Protein AF-0000000087758212 (afdb_homodimer)

Organism: NCBI:txid74557

InterPro domains:
  IPR002108 Actin-depolymerising factor homology domain [PF00241] (4-137)
  IPR002108 Actin-depolymerising factor homology domain [PS51263] (2-139)
  IPR002108 Actin-depolymerising factor homology domain [SM00102] (9-139)
  IPR017904 ADF/Cofilin [PTHR11913] (2-137)
  IPR017904 ADF/Cofilin [cd11286] (3-138)
  IPR029006 ADF-H/Gelsolin-like domain superfamily [G3DSA:3.40.20.10] (1-141)

Secondary structure (DSSP, 8-state):
-----EE-HHHHHHHHHHHTTSTTT-EEEEEEEEETTEEEEEEEEETT--HHHHHHHHHT--SS-EEEEEEEEEE-TTS-EEEEEEEEEE--TTS-HHHHHHHHHHHHHHHHHSTT--EEEEESSHHHHSHHHHHHHHHTT-/-----EE-HHHHHHHHHHHTTSTTT-EEEEEEEEETTEEEEEEEEETT--HHHHHHHHHT--SS-EEEEEEEEEE-TTS-EEEEEEEEEE--TTS-HHHHHHHHHHHHHHHHHSTT--EEEEESSHHHHSHHHHHHHHHTT-

Nearest PDB structures (foldseek):
  1f7s-assembly1_A  TM=7.430E-01  e=1.098E-13  Arabidopsis thaliana
  1cfy-assembly1_A  TM=7.906E-01  e=1.628E-12  Saccharomyces cerevisiae
  1vkk-assembly1_A  TM=7.906E-01  e=4.245E-11  Mus musculus
  2xfa-assembly2_B  TM=6.984E-01  e=6.469E-12  Plasmodium berghei
  3l50-assembly2_B  TM=7.821E-01  e=4.130E-09  Homo sapiens

Solvent-accessible surface area (backbone atoms only — not comparable to full-atom values): 15612 Å² total; per-residue (Å²): 111,87,57,79,47,45,73,37,68,62,50,47,54,51,47,54,55,54,51,39,53,31,85,88,64,30,63,28,30,41,31,30,36,76,56,93,62,22,36,38,74,71,44,77,37,49,53,88,54,51,68,64,58,54,43,48,59,52,65,70,44,46,62,44,51,36,40,37,38,33,64,42,76,46,64,46,95,89,67,45,82,46,70,46,54,40,36,35,42,38,47,27,77,68,26,43,67,68,45,50,51,50,52,63,29,30,46,63,60,54,54,68,60,45,74,88,60,82,42,80,46,67,28,45,48,70,70,46,54,29,66,68,47,44,50,55,57,52,55,73,75,104,112,84,57,79,46,44,72,37,68,63,50,47,53,51,48,56,54,53,51,39,53,30,86,88,62,30,63,28,31,40,31,32,34,77,57,93,62,22,36,38,74,70,42,76,36,50,55,87,53,51,68,65,58,54,41,49,59,50,64,71,44,45,62,44,51,37,39,36,38,32,64,41,75,47,63,46,97,90,66,46,82,46,70,46,52,37,35,35,42,37,47,26,77,68,26,45,65,68,45,50,49,50,52,63,30,31,45,64,59,51,54,67,60,45,73,88,60,81,43,81,49,68,28,44,50,71,71,46,54,30,66,69,47,44,51,55,59,53,55,72,75,104

pLDDT: mean 94.15, std 5.45, range [59.91, 98.81]

Structure (mmCIF, N/CA/C/O backbone):
data_AF-0000000087758212-model_v1
#
loop_
_entity.id
_entity.type
_entity.pdbx_description
1 polymer 'Actin-depolymerizing factor'
#
loop_
_atom_site.group_PDB
_atom_site.id
_atom_site.type_symbol
_atom_site.label_atom_id
_atom_site.label_alt_id
_atom_site.label_comp_id
_atom_site.label_asym_id
_atom_site.label_entity_id
_atom_site.label_seq_id
_atom_site.pdbx_PDB_ins_code
_atom_site.Cartn_x
_atom_site.Cartn_y
_atom_site.Cartn_z
_atom_site.occupancy
_atom_site.B_iso_or_equiv
_atom_site.auth_seq_id
_atom_site.auth_comp_id
_atom_site.auth_asym_id
_atom_site.auth_atom_id
_atom_site.pdbx_PDB_model_num
ATOM 1 N N . MET A 1 1 ? -14.852 31.25 3.242 1 59.91 1 MET A N 1
ATOM 2 C CA . MET A 1 1 ? -14.367 32.125 2.168 1 59.91 1 MET A CA 1
ATOM 3 C C . MET A 1 1 ? -13.258 31.438 1.38 1 59.91 1 MET A C 1
ATOM 5 O O . MET A 1 1 ? -12.555 30.562 1.908 1 59.91 1 MET A O 1
ATOM 9 N N . SER A 1 2 ? -13.375 31.516 0.092 1 76 2 SER A N 1
ATOM 10 C CA . SER A 1 2 ? -12.359 30.906 -0.765 1 76 2 SER A CA 1
ATOM 11 C C . SER A 1 2 ? -11.039 31.672 -0.662 1 76 2 SER A C 1
ATOM 13 O O . SER A 1 2 ? -11.016 32.906 -0.722 1 76 2 SER A O 1
ATOM 15 N N . SER A 1 3 ? -9.906 31.141 -0.149 1 84.25 3 SER A N 1
ATOM 16 C CA . SER A 1 3 ? -8.602 31.75 0.038 1 84.25 3 SER A CA 1
ATOM 17 C C . SER A 1 3 ? -7.957 32.094 -1.3 1 84.25 3 SER A C 1
ATOM 19 O O . SER A 1 3 ? -7.055 32.938 -1.36 1 84.25 3 SER A O 1
ATOM 21 N N . GLY A 1 4 ? -8.43 31.562 -2.346 1 90.69 4 GLY A N 1
ATOM 22 C CA . GLY A 1 4 ? -7.742 31.672 -3.623 1 90.69 4 GLY A CA 1
ATOM 23 C C . GLY A 1 4 ? -6.512 30.797 -3.719 1 90.69 4 GLY A C 1
ATOM 24 O O . GLY A 1 4 ? -5.855 30.734 -4.762 1 90.69 4 GLY A O 1
ATOM 25 N N . VAL A 1 5 ? -6.164 30.172 -2.666 1 93.12 5 VAL A N 1
ATOM 26 C CA . VAL A 1 5 ? -5.02 29.266 -2.635 1 93.12 5 VAL A CA 1
ATOM 27 C C . VAL A 1 5 ? -5.375 27.969 -3.357 1 93.12 5 VAL A C 1
ATOM 29 O O . VAL A 1 5 ? -6.414 27.359 -3.092 1 93.12 5 VAL A O 1
ATOM 32 N N . GLY A 1 6 ? -4.52 27.484 -4.324 1 92.44 6 GLY A N 1
ATOM 33 C CA . GLY A 1 6 ? -4.73 26.25 -5.066 1 92.44 6 GLY A CA 1
ATOM 34 C C . GLY A 1 6 ? -4.078 25.047 -4.414 1 92.44 6 GLY A C 1
ATOM 35 O O . GLY A 1 6 ? -3.336 25.172 -3.439 1 92.44 6 GLY A O 1
ATOM 36 N N . VAL A 1 7 ? -4.441 23.891 -4.953 1 95.94 7 VAL A N 1
ATOM 37 C CA . VAL A 1 7 ? -3.828 22.641 -4.52 1 95.94 7 VAL A CA 1
ATOM 38 C C . VAL A 1 7 ? -2.949 22.078 -5.637 1 95.94 7 VAL A C 1
ATOM 40 O O . VAL A 1 7 ? -3.416 21.875 -6.758 1 95.94 7 VAL A O 1
ATOM 43 N N . HIS A 1 8 ? -1.661 21.844 -5.34 1 95.56 8 HIS A N 1
ATOM 44 C CA . HIS A 1 8 ? -0.72 21.328 -6.324 1 95.56 8 HIS A CA 1
ATOM 45 C C . HIS A 1 8 ? -1.129 19.938 -6.797 1 95.56 8 HIS A C 1
ATOM 47 O O . HIS A 1 8 ? -1.592 19.109 -5.996 1 95.56 8 HIS A O 1
ATOM 53 N N . ASP A 1 9 ? -0.803 19.625 -8.016 1 93.44 9 ASP A N 1
ATOM 54 C CA . ASP A 1 9 ? -1.205 18.344 -8.617 1 93.44 9 ASP A CA 1
ATOM 55 C C . ASP A 1 9 ? -0.593 17.172 -7.859 1 93.44 9 ASP A C 1
ATOM 57 O O . ASP A 1 9 ? -1.205 16.109 -7.762 1 93.44 9 ASP A O 1
ATOM 61 N N . ASP A 1 10 ? 0.557 17.359 -7.277 1 93.62 10 ASP A N 1
ATOM 62 C CA . ASP A 1 10 ? 1.244 16.281 -6.559 1 93.62 10 ASP A CA 1
ATOM 63 C C . ASP A 1 10 ? 0.447 15.852 -5.332 1 93.62 10 ASP A C 1
ATOM 65 O O . ASP A 1 10 ? 0.475 14.68 -4.953 1 93.62 10 ASP A O 1
ATOM 69 N N . VAL A 1 11 ? -0.209 16.891 -4.719 1 95.75 11 VAL A N 1
ATOM 70 C CA . VAL A 1 11 ? -1.007 16.562 -3.541 1 95.75 11 VAL A CA 1
ATOM 71 C C . VAL A 1 11 ? -2.115 15.586 -3.916 1 95.75 11 VAL A C 1
ATOM 73 O O . VAL A 1 11 ? -2.303 14.562 -3.248 1 95.75 11 VAL A O 1
ATOM 76 N N . ILE A 1 12 ? -2.742 15.789 -5.051 1 93.69 12 ILE A N 1
ATOM 77 C CA . ILE A 1 12 ? -3.852 14.961 -5.508 1 93.69 12 ILE A CA 1
ATOM 78 C C . ILE A 1 12 ? -3.328 13.594 -5.953 1 93.69 12 ILE A C 1
ATOM 80 O O . ILE A 1 12 ? -3.848 12.562 -5.535 1 93.69 12 ILE A O 1
ATOM 84 N N . SER A 1 13 ? -2.244 13.602 -6.766 1 93.81 13 SER A N 1
ATOM 85 C CA . SER A 1 13 ? -1.723 12.359 -7.328 1 93.81 13 SER A CA 1
ATOM 86 C C . SER A 1 13 ? -1.169 11.453 -6.234 1 93.81 13 SER A C 1
ATOM 88 O O . SER A 1 13 ? -1.453 10.25 -6.219 1 93.81 13 SER A O 1
ATOM 90 N N . GLU A 1 14 ? -0.441 12.031 -5.324 1 93.12 14 GLU A N 1
ATOM 91 C CA . GLU A 1 14 ? 0.156 11.211 -4.273 1 93.12 14 GLU A CA 1
ATOM 92 C C . GLU A 1 14 ? -0.902 10.719 -3.289 1 93.12 14 GLU A C 1
ATOM 94 O O . GLU A 1 14 ? -0.775 9.633 -2.725 1 93.12 14 GLU A O 1
ATOM 99 N N . PHE A 1 15 ? -1.932 11.492 -3.148 1 95.5 15 PHE A N 1
ATOM 100 C CA . PHE A 1 15 ? -3.016 11.016 -2.299 1 95.5 15 PHE A CA 1
ATOM 101 C C . PHE A 1 15 ? -3.732 9.836 -2.951 1 95.5 15 PHE A C 1
ATOM 103 O O . PHE A 1 15 ? -4.07 8.859 -2.279 1 95.5 15 PHE A O 1
ATOM 110 N N . ASN A 1 16 ? -3.922 9.883 -4.195 1 91.44 16 ASN A N 1
ATOM 111 C CA . ASN A 1 16 ? -4.508 8.758 -4.918 1 91.44 16 ASN A CA 1
ATOM 112 C C . ASN A 1 16 ? -3.643 7.508 -4.805 1 91.44 16 ASN A C 1
ATOM 114 O O . ASN A 1 16 ? -4.16 6.41 -4.594 1 91.44 16 ASN A O 1
ATOM 118 N N . ASP A 1 17 ? -2.352 7.637 -4.969 1 90.81 17 ASP A N 1
ATOM 119 C CA . ASP A 1 17 ? -1.429 6.527 -4.758 1 90.81 17 ASP A CA 1
ATOM 120 C C . ASP A 1 17 ? -1.523 6 -3.328 1 90.81 17 ASP A C 1
ATOM 122 O O . ASP A 1 17 ? -1.483 4.785 -3.104 1 90.81 17 ASP A O 1
ATOM 126 N N . PHE A 1 18 ? -1.645 6.957 -2.434 1 92.62 18 PHE A N 1
ATOM 127 C CA . PHE A 1 18 ? -1.747 6.652 -1.011 1 92.62 18 PHE A CA 1
ATOM 128 C C . PHE A 1 18 ? -2.967 5.785 -0.73 1 92.62 18 PHE A C 1
ATOM 130 O O . PHE A 1 18 ? -2.883 4.812 0.023 1 92.62 18 PHE A O 1
ATOM 137 N N . LYS A 1 19 ? -4.031 6.023 -1.379 1 90 19 LYS A N 1
ATOM 138 C CA . LYS A 1 19 ? -5.266 5.262 -1.213 1 90 19 LYS A CA 1
ATOM 139 C C . LYS A 1 19 ? -5.098 3.826 -1.697 1 90 19 LYS A C 1
ATOM 141 O O . LYS A 1 19 ? -5.684 2.902 -1.131 1 90 19 LYS A O 1
ATOM 146 N N . LEU A 1 20 ? -4.277 3.658 -2.639 1 88.19 20 LEU A N 1
ATOM 147 C CA . LEU A 1 20 ? -4.059 2.336 -3.217 1 88.19 20 LEU A CA 1
ATOM 148 C C . LEU A 1 20 ? -3.365 1.415 -2.219 1 88.19 20 LEU A C 1
ATOM 150 O O . LEU A 1 20 ? -3.379 0.193 -2.383 1 88.19 20 LEU A O 1
ATOM 154 N N . GLN A 1 21 ? -2.789 2.012 -1.244 1 87.69 21 GLN A N 1
ATOM 155 C CA . GLN A 1 21 ? -2.049 1.246 -0.246 1 87.69 21 GLN A CA 1
ATOM 156 C C . GLN A 1 21 ? -2.988 0.669 0.811 1 87.69 21 GLN A C 1
ATOM 158 O O . GLN A 1 21 ? -2.555 -0.071 1.696 1 87.69 21 GLN A O 1
ATOM 163 N N . ARG A 1 22 ? -4.285 0.972 0.634 1 86.12 22 ARG A N 1
ATOM 164 C CA . ARG A 1 22 ? -5.281 0.571 1.624 1 86.12 22 ARG A CA 1
ATOM 165 C C . ARG A 1 22 ? -6.375 -0.276 0.986 1 86.12 22 ARG A C 1
ATOM 167 O O . ARG A 1 22 ? -6.566 -0.242 -0.231 1 86.12 22 ARG A O 1
ATOM 174 N N . ALA A 1 23 ? -6.992 -1.055 1.991 1 78.88 23 ALA A N 1
ATOM 175 C CA . ALA A 1 23 ? -8.172 -1.788 1.529 1 78.88 23 ALA A CA 1
ATOM 176 C C . ALA A 1 23 ? -9.219 -0.839 0.957 1 78.88 23 ALA A C 1
ATOM 178 O O . ALA A 1 23 ? -9.383 0.28 1.447 1 78.88 23 ALA A O 1
ATOM 179 N N . PRO A 1 24 ? -9.914 -1.234 -0.082 1 80.44 24 PRO A N 1
ATOM 180 C CA . PRO A 1 24 ? -9.914 -2.523 -0.776 1 80.44 24 PRO A CA 1
ATOM 181 C C . PRO A 1 24 ? -8.977 -2.541 -1.986 1 80.44 24 PRO A C 1
ATOM 183 O O . PRO A 1 24 ? -9.047 -3.459 -2.809 1 80.44 24 PRO A O 1
ATOM 186 N N . TYR A 1 25 ? -8.086 -1.646 -2.041 1 83.56 25 TYR A N 1
ATOM 187 C CA . TYR A 1 25 ? -7.32 -1.484 -3.271 1 83.56 25 TYR A CA 1
ATOM 188 C C . TYR A 1 25 ? -5.98 -2.205 -3.178 1 83.56 25 TYR A C 1
ATOM 190 O O . TYR A 1 25 ? -5.297 -2.389 -4.188 1 83.56 25 TYR A O 1
ATOM 198 N N . ASN A 1 26 ? -5.672 -2.605 -1.98 1 89.56 26 ASN A N 1
ATOM 199 C CA . ASN A 1 26 ? -4.406 -3.305 -1.797 1 89.56 26 ASN A CA 1
ATOM 200 C C . ASN A 1 26 ? -4.602 -4.816 -1.772 1 89.56 26 ASN A C 1
ATOM 202 O O . ASN A 1 26 ? -5.707 -5.301 -1.537 1 89.56 26 ASN A O 1
ATOM 206 N N . PHE A 1 27 ? -3.5 -5.586 -2.193 1 94.69 27 PHE A N 1
ATOM 207 C CA . PHE A 1 27 ? -3.59 -7.039 -2.285 1 94.69 27 PHE A CA 1
ATOM 208 C C . PHE A 1 27 ? -2.381 -7.699 -1.633 1 94.69 27 PHE A C 1
ATOM 210 O O . PHE A 1 27 ? -1.327 -7.078 -1.491 1 94.69 27 PHE A O 1
ATOM 217 N N . ARG A 1 28 ? -2.65 -8.945 -1.231 1 96.19 28 ARG A N 1
ATOM 218 C CA . ARG A 1 28 ? -1.586 -9.773 -0.672 1 96.19 28 ARG A CA 1
ATOM 219 C C . ARG A 1 28 ? -0.873 -10.562 -1.766 1 96.19 28 ARG A C 1
ATOM 221 O O . ARG A 1 28 ? 0.34 -10.773 -1.695 1 96.19 28 ARG A O 1
ATOM 228 N N . TYR A 1 29 ? -1.642 -10.992 -2.74 1 98.19 29 TYR A N 1
ATOM 229 C CA . TYR A 1 29 ? -1.062 -11.844 -3.777 1 98.19 29 TYR A CA 1
ATOM 230 C C . TYR A 1 29 ? -1.931 -11.844 -5.027 1 98.19 29 TYR A C 1
ATOM 232 O O . TYR A 1 29 ? -3.072 -11.375 -5 1 98.19 29 TYR A O 1
ATOM 240 N N . PHE A 1 30 ? -1.309 -12.352 -6.09 1 98.5 30 PHE A N 1
ATOM 241 C CA . PHE A 1 30 ? -1.987 -12.602 -7.355 1 98.5 30 PHE A CA 1
ATOM 242 C C . PHE A 1 30 ? -1.801 -14.047 -7.789 1 98.5 30 PHE A C 1
ATOM 244 O O . PHE A 1 30 ? -0.772 -14.664 -7.496 1 98.5 30 PHE A O 1
ATOM 251 N N . ILE A 1 31 ? -2.834 -14.547 -8.461 1 98.69 31 ILE A N 1
ATOM 252 C CA . ILE A 1 31 ? -2.715 -15.789 -9.227 1 98.69 31 ILE A CA 1
ATOM 253 C C . ILE A 1 31 ? -2.969 -15.508 -10.703 1 98.69 31 ILE A C 1
ATOM 255 O O . ILE A 1 31 ? -3.932 -14.82 -11.055 1 98.69 31 ILE A O 1
ATOM 259 N N . TYR A 1 32 ? -2.055 -16.016 -11.523 1 98.75 32 TYR A N 1
ATOM 260 C CA . TYR A 1 32 ? -2.135 -15.805 -12.961 1 98.75 32 TYR A CA 1
ATOM 261 C C . TYR A 1 32 ? -2.43 -17.109 -13.688 1 98.75 32 TYR A C 1
ATOM 263 O O . TYR A 1 32 ? -2.006 -18.172 -13.25 1 98.75 32 TYR A O 1
ATOM 271 N N . LYS A 1 33 ? -3.068 -16.984 -14.805 1 98.62 33 LYS A N 1
ATOM 272 C CA . LYS A 1 33 ? -3.287 -18.109 -15.711 1 98.62 33 LYS A CA 1
ATOM 273 C C . LYS A 1 33 ? -3.074 -17.703 -17.156 1 98.62 33 LYS A C 1
ATOM 275 O O . LYS A 1 33 ? -3 -16.5 -17.469 1 98.62 33 LYS A O 1
ATOM 280 N N . ILE A 1 34 ? -2.891 -18.703 -17.969 1 97.75 34 ILE A N 1
ATOM 281 C CA . ILE A 1 34 ? -2.844 -18.453 -19.406 1 97.75 34 ILE A CA 1
ATOM 282 C C . ILE A 1 34 ? -4.215 -18.734 -20.016 1 97.75 34 ILE A C 1
ATOM 284 O O . ILE A 1 34 ? -4.781 -19.812 -19.844 1 97.75 34 ILE A O 1
ATOM 288 N N . GLU A 1 35 ? -4.777 -17.734 -20.625 1 96.38 35 GLU A N 1
ATOM 289 C CA . GLU A 1 35 ? -6.062 -17.797 -21.312 1 96.38 35 GLU A CA 1
ATOM 290 C C . GLU A 1 35 ? -5.977 -17.125 -22.688 1 96.38 35 GLU A C 1
ATOM 292 O O . GLU A 1 35 ? -5.574 -15.961 -22.781 1 96.38 35 GLU A O 1
ATOM 297 N N . HIS A 1 36 ? -6.289 -17.797 -23.75 1 93.56 36 HIS A N 1
ATOM 298 C CA . HIS A 1 36 ? -6.25 -17.297 -25.125 1 93.56 36 HIS A CA 1
ATOM 299 C C . HIS A 1 36 ? -4.875 -16.734 -25.453 1 93.56 36 HIS A C 1
ATOM 301 O O . HIS A 1 36 ? -4.766 -15.602 -25.938 1 93.56 36 HIS A O 1
ATOM 307 N N . ASP A 1 37 ? -3.84 -17.516 -25.094 1 94 37 ASP A N 1
ATOM 308 C CA . ASP A 1 37 ? -2.445 -17.25 -25.438 1 94 37 ASP A CA 1
ATOM 309 C C . ASP A 1 37 ? -1.962 -15.953 -24.781 1 94 37 ASP A C 1
ATOM 311 O O . ASP A 1 37 ? -1.144 -15.227 -25.344 1 94 37 ASP A O 1
ATOM 315 N N . GLU A 1 38 ? -2.594 -15.609 -23.625 1 96.88 38 GLU A N 1
ATOM 316 C CA . GLU A 1 38 ? -2.15 -14.469 -22.828 1 96.88 38 GLU A CA 1
ATOM 317 C C . GLU A 1 38 ? -2.137 -14.812 -21.344 1 96.88 38 GLU A C 1
ATOM 319 O O . GLU A 1 38 ? -3.059 -15.461 -20.844 1 96.88 38 GLU A O 1
ATOM 324 N N . ILE A 1 39 ? -1.14 -14.312 -20.672 1 98.19 39 ILE A N 1
ATOM 325 C CA . ILE A 1 39 ? -1.13 -14.414 -19.219 1 98.19 39 ILE A CA 1
ATOM 326 C C . ILE A 1 39 ? -2.033 -13.336 -18.625 1 98.19 39 ILE A C 1
ATOM 328 O O . ILE A 1 39 ? -1.862 -12.148 -18.906 1 98.19 39 ILE A O 1
ATOM 332 N N . VAL A 1 40 ? -3.031 -13.695 -17.812 1 98.44 40 VAL A N 1
ATOM 333 C CA . VAL A 1 40 ? -3.996 -12.781 -17.219 1 98.44 40 VAL A CA 1
ATOM 334 C C . VAL A 1 40 ? -4.078 -13.039 -15.711 1 98.44 40 VAL A C 1
ATOM 336 O O . VAL A 1 40 ? -3.578 -14.055 -15.219 1 98.44 40 VAL A O 1
ATOM 339 N N . ILE A 1 41 ? -4.684 -12.117 -15.008 1 98.31 41 ILE A N 1
ATOM 340 C CA . ILE A 1 41 ? -4.895 -12.289 -13.57 1 98.31 41 ILE A CA 1
ATOM 341 C C . ILE A 1 41 ? -6.152 -13.117 -13.328 1 98.31 41 ILE A C 1
ATOM 343 O O . ILE A 1 41 ? -7.238 -12.766 -13.805 1 98.31 41 ILE A O 1
ATOM 347 N N . GLU A 1 42 ? -5.941 -14.172 -12.664 1 98.31 42 GLU A N 1
ATOM 348 C CA . GLU A 1 42 ? -7.062 -15.047 -12.328 1 98.31 42 GLU A CA 1
ATOM 349 C C . GLU A 1 42 ? -7.672 -14.672 -10.984 1 98.31 42 GLU A C 1
ATOM 351 O O . GLU A 1 42 ? -8.883 -14.789 -10.789 1 98.31 42 GLU A O 1
ATOM 356 N N . HIS A 1 43 ? -6.785 -14.305 -10.047 1 98 43 HIS A N 1
ATOM 357 C CA . HIS A 1 43 ? -7.258 -14.047 -8.688 1 98 43 HIS A CA 1
ATOM 358 C C . HIS A 1 43 ? -6.414 -12.984 -8 1 98 43 HIS A C 1
ATOM 360 O O . HIS A 1 43 ? -5.199 -12.922 -8.203 1 98 43 HIS A O 1
ATOM 366 N N . ARG A 1 44 ? -7.062 -12.156 -7.277 1 97.31 44 ARG A N 1
ATOM 367 C CA . ARG A 1 44 ? -6.457 -11.172 -6.387 1 97.31 44 ARG A CA 1
ATOM 368 C C . ARG A 1 44 ? -6.758 -11.492 -4.926 1 97.31 44 ARG A C 1
ATOM 370 O O . ARG A 1 44 ? -7.922 -11.531 -4.52 1 97.31 44 ARG A O 1
ATOM 377 N N . GLY A 1 45 ? -5.758 -11.75 -4.172 1 97.5 45 GLY A N 1
ATOM 378 C CA . GLY A 1 45 ? -5.957 -12.023 -2.756 1 97.5 45 GLY A CA 1
ATOM 379 C C . GLY A 1 45 ? -5.984 -10.773 -1.902 1 97.5 45 GLY A C 1
ATOM 380 O O . GLY A 1 45 ? -5.109 -9.914 -2.025 1 97.5 45 GLY A O 1
ATOM 381 N N . GLU A 1 46 ? -6.914 -10.695 -1.053 1 94.56 46 GLU A N 1
ATOM 382 C CA . GLU A 1 46 ? -7.016 -9.547 -0.157 1 94.56 46 GLU A CA 1
ATOM 383 C C . GLU A 1 46 ? -5.793 -9.445 0.749 1 94.56 46 GLU A C 1
ATOM 385 O O . GLU A 1 46 ? -5.18 -10.453 1.092 1 94.56 46 GLU A O 1
ATOM 390 N N . ARG A 1 47 ? -5.516 -8.258 1.163 1 92.25 47 ARG A N 1
ATOM 391 C CA . ARG A 1 47 ? -4.352 -7.988 2.002 1 92.25 47 ARG A CA 1
ATOM 392 C C . ARG A 1 47 ? -4.43 -8.766 3.311 1 92.25 47 ARG A C 1
ATOM 394 O O . ARG A 1 47 ? -3.4 -9.18 3.855 1 92.25 47 ARG A O 1
ATOM 401 N N . SER A 1 48 ? -5.547 -9 3.811 1 92 48 SER A N 1
ATOM 402 C CA . SER A 1 48 ? -5.754 -9.688 5.078 1 92 48 SER A CA 1
ATOM 403 C C . SER A 1 48 ? -5.508 -11.188 4.934 1 92 48 SER A C 1
ATOM 405 O O . SER A 1 48 ? -5.402 -11.906 5.934 1 92 48 SER A O 1
ATOM 407 N N . GLU A 1 49 ? -5.391 -11.688 3.77 1 95.75 49 GLU A N 1
ATOM 408 C CA . GLU A 1 49 ? -5.191 -13.117 3.557 1 95.75 49 GLU A CA 1
ATOM 409 C C . GLU A 1 49 ? -3.752 -13.523 3.861 1 95.75 49 GLU A C 1
ATOM 411 O O . GLU A 1 49 ? -2.84 -12.703 3.799 1 95.75 49 GLU A O 1
ATOM 416 N N . SER A 1 50 ? -3.584 -14.781 4.223 1 96.62 50 SER A N 1
ATOM 417 C CA . SER A 1 50 ? -2.295 -15.336 4.621 1 96.62 50 SER A CA 1
ATOM 418 C C . SER A 1 50 ? -1.652 -16.125 3.48 1 96.62 50 SER A C 1
ATOM 420 O O . SER A 1 50 ? -2.268 -16.312 2.43 1 96.62 50 SER A O 1
ATOM 422 N N . TYR A 1 51 ? -0.425 -16.531 3.721 1 98.06 51 TYR A N 1
ATOM 423 C CA . TYR A 1 51 ? 0.22 -17.438 2.787 1 98.06 51 TYR A CA 1
ATOM 424 C C . TYR A 1 51 ? -0.592 -18.719 2.627 1 98.06 51 TYR A C 1
ATOM 426 O O . TYR A 1 51 ? -0.705 -19.25 1.523 1 98.06 51 TYR A O 1
ATOM 434 N N . GLU A 1 52 ? -1.072 -19.188 3.721 1 97.94 52 GLU A N 1
ATOM 435 C CA . GLU A 1 52 ? -1.849 -20.422 3.674 1 97.94 52 GLU A CA 1
ATOM 436 C C . GLU A 1 52 ? -3.049 -20.297 2.744 1 97.94 52 GLU A C 1
ATOM 438 O O . GLU A 1 52 ? -3.383 -21.219 2.01 1 97.94 52 GLU A O 1
ATOM 443 N N . ASP A 1 53 ? -3.74 -19.156 2.824 1 98.38 53 ASP A N 1
ATOM 444 C CA . ASP A 1 53 ? -4.852 -18.906 1.909 1 98.38 53 ASP A CA 1
ATOM 445 C C . ASP A 1 53 ? -4.391 -18.984 0.456 1 98.38 53 ASP A C 1
ATOM 447 O O . ASP A 1 53 ? -5.059 -19.594 -0.38 1 98.38 53 ASP A O 1
ATOM 451 N N . PHE A 1 54 ? -3.311 -18.406 0.209 1 98.62 54 PHE A N 1
ATOM 452 C CA . PHE A 1 54 ? -2.688 -18.391 -1.109 1 98.62 54 PHE A CA 1
ATOM 453 C C . PHE A 1 54 ? -2.357 -19.812 -1.564 1 98.62 54 PHE A C 1
ATOM 455 O O . PHE A 1 54 ? -2.744 -20.219 -2.66 1 98.62 54 PHE A O 1
ATOM 462 N N . ALA A 1 55 ? -1.683 -20.547 -0.72 1 98.56 55 ALA A N 1
ATOM 463 C CA . ALA A 1 55 ? -1.271 -21.906 -1.026 1 98.56 55 ALA A CA 1
ATOM 464 C C . ALA A 1 55 ? -2.48 -22.812 -1.274 1 98.56 55 ALA A C 1
ATOM 466 O O . ALA A 1 55 ? -2.475 -23.625 -2.195 1 98.56 55 ALA A O 1
ATOM 467 N N . ASN A 1 56 ? -3.449 -22.625 -0.49 1 98.31 56 ASN A N 1
ATOM 468 C CA . ASN A 1 56 ? -4.648 -23.453 -0.633 1 98.31 56 ASN A CA 1
ATOM 469 C C . ASN A 1 56 ? -5.336 -23.203 -1.975 1 98.31 56 ASN A C 1
ATOM 471 O O . ASN A 1 56 ? -5.871 -24.141 -2.58 1 98.31 56 ASN A O 1
ATOM 475 N N . LYS A 1 57 ? -5.359 -21.984 -2.361 1 98.12 57 LYS A N 1
ATOM 476 C CA . LYS A 1 57 ? -5.941 -21.672 -3.662 1 98.12 57 LYS A CA 1
ATOM 477 C C . LYS A 1 57 ? -5.195 -22.391 -4.785 1 98.12 57 LYS A C 1
ATOM 479 O O . LYS A 1 57 ? -5.816 -22.922 -5.715 1 98.12 57 LYS A O 1
ATOM 484 N N . LEU A 1 58 ? -3.93 -22.484 -4.684 1 98.25 58 LEU A N 1
ATOM 485 C CA . LEU A 1 58 ? -3.123 -23.188 -5.68 1 98.25 58 LEU A CA 1
ATOM 486 C C . LEU A 1 58 ? -3.346 -24.688 -5.594 1 98.25 58 LEU A C 1
ATOM 488 O O . LEU A 1 58 ? -3.473 -25.359 -6.617 1 98.25 58 LEU A O 1
ATOM 492 N N . LEU A 1 59 ? -3.416 -25.125 -4.375 1 97.62 59 LEU A N 1
ATOM 493 C CA . LEU A 1 59 ? -3.566 -26.562 -4.168 1 97.62 59 LEU A CA 1
ATOM 494 C C . LEU A 1 59 ? -4.891 -27.062 -4.734 1 97.62 59 LEU A C 1
ATOM 496 O O . LEU A 1 59 ? -5.016 -28.234 -5.109 1 97.62 59 LEU A O 1
ATOM 500 N N . GLU A 1 60 ? -5.84 -26.188 -4.773 1 97.19 60 GLU A N 1
ATOM 501 C CA . GLU A 1 60 ? -7.145 -26.547 -5.324 1 97.19 60 GLU A CA 1
ATOM 502 C C . GLU A 1 60 ? -7.066 -26.75 -6.836 1 97.19 60 GLU A C 1
ATOM 504 O O . GLU A 1 60 ? -7.941 -27.375 -7.426 1 97.19 60 GLU A O 1
ATOM 509 N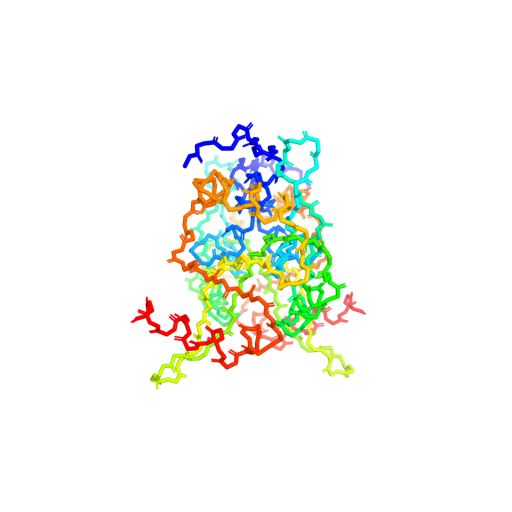 N . ILE A 1 61 ? -6.094 -26.219 -7.438 1 95.38 61 ILE A N 1
ATOM 510 C CA . ILE A 1 61 ? -5.887 -26.344 -8.875 1 95.38 61 ILE A CA 1
ATOM 511 C C . ILE A 1 61 ? -4.961 -27.531 -9.156 1 95.38 61 ILE A C 1
ATOM 513 O O . ILE A 1 61 ? -3.742 -27.422 -9.023 1 95.38 61 ILE A O 1
ATOM 517 N N . GLN A 1 62 ? -5.453 -28.641 -9.609 1 89.81 62 GLN A N 1
ATOM 518 C CA . GLN A 1 62 ? -4.66 -29.859 -9.688 1 89.81 62 GLN A CA 1
ATOM 519 C C . GLN A 1 62 ? -4.387 -30.234 -11.141 1 89.81 62 GLN A C 1
ATOM 521 O O . GLN A 1 62 ? -3.402 -30.922 -11.43 1 89.81 62 GLN A O 1
ATOM 526 N N . SER A 1 63 ? -5.203 -29.828 -12.094 1 91.25 63 SER A N 1
ATOM 527 C CA . SER A 1 63 ? -5.082 -30.328 -13.461 1 91.25 63 SER A CA 1
ATOM 528 C C . SER A 1 63 ? -4.488 -29.266 -14.383 1 91.25 63 SER A C 1
ATOM 530 O O . SER A 1 63 ? -4.289 -29.516 -15.57 1 91.25 63 SER A O 1
ATOM 532 N N . GLU A 1 64 ? -4.227 -28.156 -13.836 1 96.44 64 GLU A N 1
ATOM 533 C CA . GLU A 1 64 ? -3.68 -27.062 -14.617 1 96.44 64 GLU A CA 1
ATOM 534 C C . GLU A 1 64 ? -2.566 -26.344 -13.859 1 96.44 64 GLU A C 1
ATOM 536 O O . GLU A 1 64 ? -2.482 -26.422 -12.641 1 96.44 64 GLU A O 1
ATOM 541 N N . CYS A 1 65 ? -1.738 -25.656 -14.609 1 98.5 65 CYS A N 1
ATOM 542 C CA . CYS A 1 65 ? -0.657 -24.875 -14.023 1 98.5 65 CYS A CA 1
ATOM 543 C C . CYS A 1 65 ? -1.098 -23.438 -13.766 1 98.5 65 CYS A C 1
ATOM 545 O O . CYS A 1 65 ? -2.064 -22.969 -14.367 1 98.5 65 CYS A O 1
ATOM 547 N N . ARG A 1 66 ? -0.486 -22.734 -12.852 1 98.81 66 ARG A N 1
ATOM 548 C CA . ARG A 1 66 ? -0.669 -21.328 -12.562 1 98.81 66 ARG A CA 1
ATOM 549 C C . ARG A 1 66 ? 0.649 -20.672 -12.156 1 98.81 66 ARG A C 1
ATOM 551 O O . ARG A 1 66 ? 1.637 -21.359 -11.906 1 98.81 66 ARG A O 1
ATOM 558 N N . TYR A 1 67 ? 0.677 -19.438 -12.258 1 98.81 67 TYR A N 1
ATOM 559 C CA . TYR A 1 67 ? 1.695 -18.641 -11.578 1 98.81 67 TYR A CA 1
ATOM 560 C C . TYR A 1 67 ? 1.112 -17.938 -10.359 1 98.81 67 TYR A C 1
ATOM 562 O O . TYR A 1 67 ? -0.035 -17.484 -10.391 1 98.81 67 TYR A O 1
ATOM 570 N N . GLY A 1 68 ? 1.895 -17.812 -9.328 1 98.69 68 GLY A N 1
ATOM 571 C CA . GLY A 1 68 ? 1.545 -17.031 -8.156 1 98.69 68 GLY A CA 1
ATOM 572 C C . GLY A 1 68 ? 2.582 -15.969 -7.824 1 98.69 68 GLY A C 1
ATOM 573 O O . GLY A 1 68 ? 3.781 -16.188 -8.016 1 98.69 68 GLY A O 1
ATOM 574 N N . LEU A 1 69 ? 2.162 -14.852 -7.406 1 98.69 69 LEU A N 1
ATOM 575 C CA . LEU A 1 69 ? 3.004 -13.805 -6.84 1 98.69 69 LEU A CA 1
ATOM 576 C C . LEU A 1 69 ? 2.482 -13.367 -5.477 1 98.69 69 LEU A C 1
ATOM 578 O O . LEU A 1 69 ? 1.305 -13.023 -5.336 1 98.69 69 LEU A O 1
ATOM 582 N N . ILE A 1 70 ? 3.373 -13.336 -4.461 1 98.06 70 ILE A N 1
ATOM 583 C CA . ILE A 1 70 ? 2.873 -13.016 -3.127 1 98.06 70 ILE A CA 1
ATOM 584 C C . ILE A 1 70 ? 3.869 -12.117 -2.404 1 98.06 70 ILE A C 1
ATOM 586 O O . ILE A 1 70 ? 5.082 -12.281 -2.545 1 98.06 70 ILE A O 1
ATOM 590 N N . ASP A 1 71 ? 3.387 -11.109 -1.792 1 96.56 71 ASP A N 1
ATOM 591 C CA . ASP A 1 71 ? 4.133 -10.367 -0.78 1 96.56 71 ASP A CA 1
ATOM 592 C C . ASP A 1 71 ? 4.25 -11.172 0.515 1 96.56 71 ASP A C 1
ATOM 594 O O . ASP A 1 71 ? 3.332 -11.156 1.34 1 96.56 71 ASP A O 1
ATOM 598 N N . LEU A 1 72 ? 5.363 -11.828 0.686 1 96.12 72 LEU A N 1
ATOM 599 C CA . LEU A 1 72 ? 5.516 -12.82 1.744 1 96.12 72 LEU A CA 1
ATOM 600 C C . LEU A 1 72 ? 6.152 -12.195 2.982 1 96.12 72 LEU A C 1
ATOM 602 O O . LEU A 1 72 ? 7.301 -11.742 2.936 1 96.12 72 LEU A O 1
ATOM 606 N N . ASP A 1 73 ? 5.398 -12.258 4.016 1 92.31 73 ASP A N 1
ATOM 607 C CA . ASP A 1 73 ? 5.934 -11.859 5.312 1 92.31 73 ASP A CA 1
ATOM 608 C C . ASP A 1 73 ? 6.676 -13.008 5.984 1 92.31 73 ASP A C 1
ATOM 610 O O . ASP A 1 73 ? 6.191 -14.141 5.988 1 92.31 73 ASP A O 1
ATOM 614 N N . PHE A 1 74 ? 7.895 -12.594 6.477 1 89.06 74 PHE A N 1
ATOM 615 C CA . PHE A 1 74 ? 8.609 -13.617 7.23 1 89.06 74 PHE A CA 1
ATOM 616 C C . PHE A 1 74 ? 9.656 -12.992 8.141 1 89.06 74 PHE A C 1
ATOM 618 O O . PHE A 1 74 ? 9.773 -11.766 8.203 1 89.06 74 PHE A O 1
ATOM 625 N N . THR A 1 75 ? 10.258 -13.828 8.945 1 87 75 THR A N 1
ATOM 626 C CA . THR A 1 75 ? 11.266 -13.375 9.898 1 87 75 THR A CA 1
ATOM 627 C C . THR A 1 75 ? 12.656 -13.844 9.477 1 87 75 THR A C 1
ATOM 629 O O . THR A 1 75 ? 12.844 -15.016 9.141 1 87 75 THR A O 1
ATOM 632 N N . THR A 1 76 ? 13.508 -12.906 9.43 1 83.44 76 THR A N 1
ATOM 633 C CA . THR A 1 76 ? 14.875 -13.25 9.078 1 83.44 76 THR A CA 1
ATOM 634 C C . THR A 1 76 ? 15.523 -14.094 10.172 1 83.44 76 THR A C 1
ATOM 636 O O . THR A 1 76 ? 14.961 -14.242 11.258 1 83.44 76 THR A O 1
ATOM 639 N N . LYS A 1 77 ? 16.766 -14.656 9.828 1 83.06 77 LYS A N 1
ATOM 640 C CA . LYS A 1 77 ? 17.5 -15.492 10.766 1 83.06 77 LYS A CA 1
ATOM 641 C C . LYS A 1 77 ? 17.844 -14.719 12.039 1 83.06 77 LYS A C 1
ATOM 643 O O . LYS A 1 77 ? 17.922 -15.297 13.125 1 83.06 77 LYS A O 1
ATOM 648 N N . ASP A 1 78 ? 18.062 -13.461 11.945 1 84.88 78 ASP A N 1
ATOM 649 C CA . ASP A 1 78 ? 18.422 -12.625 13.078 1 84.88 78 ASP A CA 1
ATOM 650 C C . ASP A 1 78 ? 17.188 -12.148 13.836 1 84.88 78 ASP A C 1
ATOM 652 O O . ASP A 1 78 ? 17.281 -11.359 14.773 1 84.88 78 ASP A O 1
ATOM 656 N N . GLY A 1 79 ? 15.977 -12.562 13.398 1 84.62 79 GLY A N 1
ATOM 657 C CA . GLY A 1 79 ? 14.75 -12.312 14.141 1 84.62 79 GLY A CA 1
ATOM 658 C C . GLY A 1 79 ? 14.023 -11.062 13.695 1 84.62 79 GLY A C 1
ATOM 659 O O . GLY A 1 79 ? 13.078 -10.617 14.344 1 84.62 79 GLY A O 1
ATOM 660 N N . ARG A 1 80 ? 14.32 -10.477 12.617 1 85.69 80 ARG A N 1
ATOM 661 C CA . ARG A 1 80 ? 13.68 -9.25 12.164 1 85.69 80 ARG A CA 1
ATOM 662 C C . ARG A 1 80 ? 12.555 -9.547 11.172 1 85.69 80 ARG A C 1
ATOM 664 O O . ARG A 1 80 ? 12.75 -10.305 10.227 1 85.69 80 ARG A O 1
ATOM 671 N N . PRO A 1 81 ? 11.336 -8.914 11.492 1 87.5 81 PRO A N 1
ATOM 672 C CA . PRO A 1 81 ? 10.266 -9.055 10.492 1 87.5 81 PRO A CA 1
ATOM 673 C C . PRO A 1 81 ? 10.602 -8.359 9.172 1 87.5 81 PRO A C 1
ATOM 675 O O . PRO A 1 81 ? 11.18 -7.273 9.172 1 87.5 81 PRO A O 1
ATOM 678 N N . THR A 1 82 ? 10.391 -9.109 8.102 1 87.62 82 THR A N 1
ATOM 679 C CA . THR A 1 82 ? 10.594 -8.531 6.777 1 87.62 82 THR A CA 1
ATOM 680 C C . THR A 1 82 ? 9.633 -9.148 5.762 1 87.62 82 THR A C 1
ATOM 682 O O . THR A 1 82 ? 8.859 -10.047 6.098 1 87.62 82 THR A O 1
ATOM 685 N N . SER A 1 83 ? 9.516 -8.602 4.605 1 91.69 83 SER A N 1
ATOM 686 C CA . SER A 1 83 ? 8.688 -9.141 3.533 1 91.69 83 SER A CA 1
ATOM 687 C C . SER A 1 83 ? 9.445 -9.172 2.209 1 91.69 83 SER A C 1
ATOM 689 O O . SER A 1 83 ? 10.359 -8.375 1.997 1 91.69 83 SER A O 1
ATOM 691 N N . LYS A 1 84 ? 9.141 -10.172 1.361 1 93.94 84 LYS A N 1
ATOM 692 C CA . LYS A 1 84 ? 9.719 -10.32 0.029 1 93.94 84 LYS A CA 1
ATOM 693 C C . LYS A 1 84 ? 8.648 -10.672 -1.001 1 93.94 84 LYS A C 1
ATOM 695 O O . LYS A 1 84 ? 7.688 -11.375 -0.688 1 93.94 84 LYS A O 1
ATOM 700 N N . LEU A 1 85 ? 8.836 -10.18 -2.156 1 96 85 LEU A N 1
ATOM 701 C CA . LEU A 1 85 ? 8.016 -10.625 -3.275 1 96 85 LEU A CA 1
ATOM 702 C C . LEU A 1 85 ? 8.516 -11.969 -3.809 1 96 85 LEU A C 1
ATOM 704 O O . LEU A 1 85 ? 9.672 -12.086 -4.215 1 96 85 LEU A O 1
ATOM 708 N N . VAL A 1 86 ? 7.656 -12.914 -3.756 1 97.88 86 VAL A N 1
ATOM 709 C CA . VAL A 1 86 ? 8.031 -14.258 -4.176 1 97.88 86 VAL A CA 1
ATOM 710 C C . VAL A 1 86 ? 7.133 -14.711 -5.324 1 97.88 86 VAL A C 1
ATOM 712 O O . VAL A 1 86 ? 5.906 -14.648 -5.223 1 97.88 86 VAL A O 1
ATOM 715 N N . PHE A 1 87 ? 7.781 -15.094 -6.438 1 98.75 87 PHE A N 1
ATOM 716 C CA . PHE A 1 87 ? 7.102 -15.695 -7.574 1 98.75 87 PHE A CA 1
ATOM 717 C C . PHE A 1 87 ? 7.121 -17.219 -7.473 1 98.75 87 PHE A C 1
ATOM 719 O O . PHE A 1 87 ? 8.172 -17.812 -7.234 1 98.75 87 PHE A O 1
ATOM 726 N N . ILE A 1 88 ? 5.957 -17.844 -7.613 1 98.75 88 ILE A N 1
ATOM 727 C CA . ILE A 1 88 ? 5.863 -19.297 -7.516 1 98.75 88 ILE A CA 1
ATOM 728 C C . ILE A 1 88 ? 5.258 -19.859 -8.797 1 98.75 88 ILE A C 1
ATOM 730 O O . ILE A 1 88 ? 4.145 -19.5 -9.18 1 98.75 88 ILE A O 1
ATOM 734 N N . SER A 1 89 ? 5.988 -20.719 -9.438 1 98.75 89 SER A N 1
ATOM 735 C CA . SER A 1 89 ? 5.453 -21.516 -10.539 1 98.75 89 SER A CA 1
ATOM 736 C C . SER A 1 89 ? 4.773 -22.781 -10.016 1 98.75 89 SER A C 1
ATOM 738 O O . SER A 1 89 ? 5.438 -23.672 -9.469 1 98.75 89 SER A O 1
ATOM 740 N N . TRP A 1 90 ? 3.482 -22.812 -10.148 1 98.75 90 TRP A N 1
ATOM 741 C CA . TRP A 1 90 ? 2.699 -23.969 -9.719 1 98.75 90 TRP A CA 1
ATOM 742 C C . TRP A 1 90 ? 2.436 -24.906 -10.883 1 98.75 90 TRP A C 1
ATOM 744 O O . TRP A 1 90 ? 1.767 -24.531 -11.852 1 98.75 90 TRP A O 1
ATOM 754 N N . SER A 1 91 ? 3.01 -26.031 -10.828 1 98.38 91 SER A N 1
ATOM 755 C CA . SER A 1 91 ? 2.885 -27.047 -11.875 1 98.38 91 SER A CA 1
ATOM 756 C C . SER A 1 91 ? 2.676 -28.438 -11.273 1 98.38 91 SER A C 1
ATOM 758 O O . SER A 1 91 ? 3.592 -29.266 -11.273 1 98.38 91 SER A O 1
ATOM 760 N N . PRO A 1 92 ? 1.409 -28.672 -10.891 1 97.88 92 PRO A N 1
ATOM 761 C CA . PRO A 1 92 ? 1.14 -29.969 -10.258 1 97.88 92 PRO A CA 1
ATOM 762 C C . PRO A 1 92 ? 1.573 -31.141 -11.125 1 97.88 92 PRO A C 1
ATOM 764 O O . PRO A 1 92 ? 1.479 -31.078 -12.359 1 97.88 92 PRO A O 1
ATOM 767 N N . ASP A 1 93 ? 1.944 -32.188 -10.438 1 95.38 93 ASP A N 1
ATOM 768 C CA . ASP A 1 93 ? 2.369 -33.406 -11.141 1 95.38 93 ASP A CA 1
ATOM 769 C C . ASP A 1 93 ? 1.234 -33.969 -11.984 1 95.38 93 ASP A C 1
ATOM 771 O O . ASP A 1 93 ? 1.479 -34.594 -13.016 1 95.38 93 ASP A O 1
ATOM 775 N N . THR A 1 94 ? 0.078 -33.719 -11.617 1 96 94 THR A N 1
ATOM 776 C CA . THR A 1 94 ? -1.108 -34.25 -12.258 1 96 94 THR A CA 1
ATOM 777 C C . THR A 1 94 ? -1.529 -33.406 -13.445 1 96 94 THR A C 1
ATOM 779 O O . THR A 1 94 ? -2.465 -33.75 -14.172 1 96 94 THR A O 1
ATOM 782 N N . SER A 1 95 ? -0.879 -32.312 -13.633 1 96.44 95 SER A N 1
ATOM 783 C CA . SER A 1 95 ? -1.246 -31.438 -14.742 1 96.44 95 SER A CA 1
ATOM 784 C C . SER A 1 95 ? -0.963 -32.094 -16.094 1 96.44 95 SER A C 1
ATOM 786 O O . SER A 1 95 ? -0.064 -32.938 -16.203 1 96.44 95 SER A O 1
ATOM 788 N N . LYS A 1 96 ? -1.747 -31.703 -17.109 1 95 96 LYS A N 1
ATOM 789 C CA . LYS A 1 96 ? -1.521 -32.156 -18.469 1 95 96 LYS A CA 1
ATOM 790 C C . LYS A 1 96 ? -0.177 -31.672 -19 1 95 96 LYS A C 1
ATOM 792 O O . LYS A 1 96 ? 0.258 -30.562 -18.688 1 95 96 LYS A O 1
ATOM 797 N N . ILE A 1 97 ? 0.353 -32.469 -19.797 1 94.94 97 ILE A N 1
ATOM 798 C CA . ILE A 1 97 ? 1.673 -32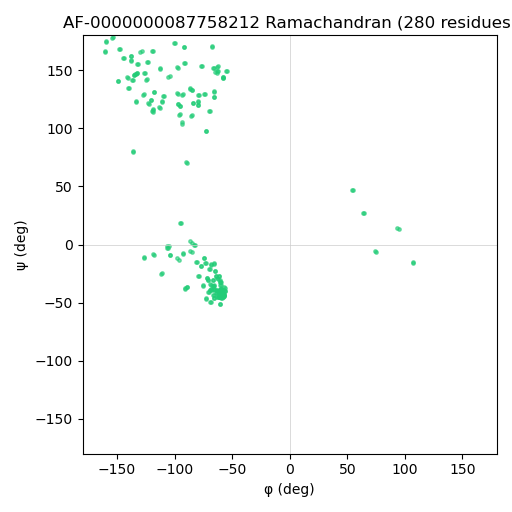.188 -20.359 1 94.94 97 ILE A CA 1
ATOM 799 C C . ILE A 1 97 ? 1.634 -30.875 -21.125 1 94.94 97 ILE A C 1
ATOM 801 O O . ILE A 1 97 ? 2.557 -30.062 -21.031 1 94.94 97 ILE A O 1
ATOM 805 N N . LYS A 1 98 ? 0.581 -30.734 -21.859 1 94.38 98 LYS A N 1
ATOM 806 C CA . LYS A 1 98 ? 0.452 -29.516 -22.656 1 94.38 98 LYS A CA 1
ATOM 807 C C . LYS A 1 98 ? 0.492 -28.281 -21.766 1 94.38 98 LYS A C 1
ATOM 809 O O . LYS A 1 98 ? 1.14 -27.281 -22.109 1 94.38 98 LYS A O 1
ATOM 814 N N . SER A 1 99 ? -0.207 -28.297 -20.688 1 95.69 99 SER A N 1
ATOM 815 C CA . SER A 1 99 ? -0.209 -27.203 -19.734 1 95.69 99 SER A CA 1
ATOM 816 C C . SER A 1 99 ? 1.19 -26.938 -19.188 1 95.69 99 SER A C 1
ATOM 818 O O . SER A 1 99 ? 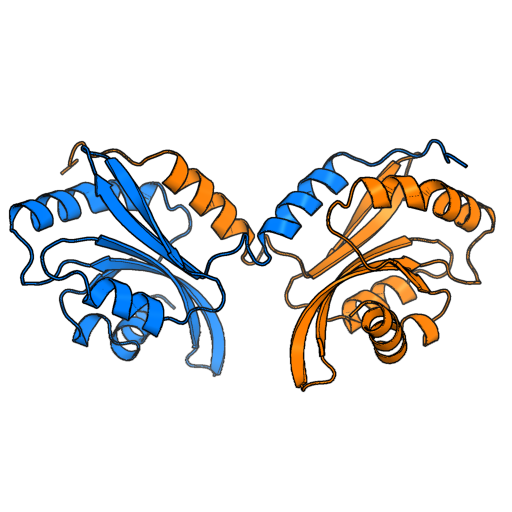1.644 -25.781 -19.156 1 95.69 99 SER A O 1
ATOM 820 N N . LYS A 1 100 ? 1.817 -28 -18.828 1 97.25 100 LYS A N 1
ATOM 821 C CA . LYS A 1 100 ? 3.168 -27.875 -18.281 1 97.25 100 LYS A CA 1
ATOM 822 C C . LYS A 1 100 ? 4.109 -27.234 -19.297 1 97.25 100 LYS A C 1
ATOM 824 O O . LYS A 1 100 ? 4.883 -26.344 -18.953 1 97.25 100 LYS A O 1
ATOM 829 N N . MET A 1 101 ? 3.955 -27.578 -20.469 1 96.12 101 MET A N 1
ATOM 830 C CA . MET A 1 101 ? 4.828 -27.062 -21.531 1 96.12 101 MET A CA 1
ATOM 831 C C . MET A 1 101 ? 4.582 -25.578 -21.75 1 96.12 101 MET A C 1
ATOM 833 O O . MET A 1 101 ? 5.531 -24.797 -21.828 1 96.12 101 MET A O 1
ATOM 837 N N . VAL A 1 102 ? 3.41 -25.25 -21.875 1 96.06 102 VAL A N 1
ATOM 838 C CA . VAL A 1 102 ? 3.078 -23.859 -22.172 1 96.06 102 VAL A CA 1
ATOM 839 C C . VAL A 1 102 ? 3.525 -22.969 -21.031 1 96.06 102 VAL A C 1
ATOM 841 O O . VAL A 1 102 ? 4.105 -21.906 -21.25 1 96.06 102 VAL A O 1
ATOM 844 N N . TYR A 1 103 ? 3.27 -23.344 -19.781 1 98.12 103 TYR A N 1
ATOM 845 C CA . TYR A 1 103 ? 3.635 -22.531 -18.625 1 98.12 103 TYR A CA 1
ATOM 846 C C . TYR A 1 103 ? 5.148 -22.453 -18.469 1 98.12 103 TYR A C 1
ATOM 848 O O . TYR A 1 103 ? 5.695 -21.422 -18.094 1 98.12 103 TYR A O 1
ATOM 856 N N . ALA A 1 104 ? 5.801 -23.531 -18.719 1 97.38 104 ALA A N 1
ATOM 857 C CA . ALA A 1 104 ? 7.262 -23.531 -18.656 1 97.38 104 ALA A CA 1
ATOM 858 C C . ALA A 1 104 ? 7.855 -22.594 -19.703 1 97.38 104 ALA A C 1
ATOM 860 O O . ALA A 1 104 ? 8.781 -21.828 -19.406 1 97.38 104 ALA A O 1
ATOM 861 N N . SER A 1 105 ? 7.297 -22.562 -20.844 1 95.94 105 SER A N 1
ATOM 862 C CA . SER A 1 105 ? 7.828 -21.797 -21.953 1 95.94 105 SER A CA 1
ATOM 863 C C . SER A 1 105 ? 7.43 -20.328 -21.844 1 95.94 105 SER A C 1
ATOM 865 O O . SER A 1 105 ? 8.008 -19.469 -22.516 1 95.94 105 SER A O 1
ATOM 867 N N . SER A 1 106 ? 6.492 -20.031 -21.016 1 96.19 106 SER A N 1
ATOM 868 C CA . SER A 1 106 ? 5.984 -18.672 -20.891 1 96.19 106 SER A CA 1
ATOM 869 C C . SER A 1 106 ? 6.512 -18 -19.641 1 96.19 106 SER A C 1
ATOM 871 O O . SER A 1 106 ? 6.316 -16.797 -19.438 1 96.19 106 SER A O 1
ATOM 873 N N . LYS A 1 107 ? 7.121 -18.766 -18.859 1 97.44 107 LYS A N 1
ATOM 874 C CA . LYS A 1 107 ? 7.559 -18.312 -17.531 1 97.44 107 LYS A CA 1
ATOM 875 C C . LYS A 1 107 ? 8.469 -17.094 -17.641 1 97.44 107 LYS A C 1
ATOM 877 O O . LYS A 1 107 ? 8.336 -16.141 -16.875 1 97.44 107 LYS A O 1
ATOM 882 N N . GLU A 1 108 ? 9.32 -17.047 -18.578 1 96 108 GLU A N 1
ATOM 883 C CA . GLU A 1 108 ? 10.273 -15.945 -18.719 1 96 108 GLU A CA 1
ATOM 884 C C . GLU A 1 108 ? 9.57 -14.648 -19.125 1 96 108 GLU A C 1
ATOM 886 O O . GLU A 1 108 ? 9.977 -13.562 -18.719 1 96 108 GLU A O 1
ATOM 891 N N . ALA A 1 109 ? 8.562 -14.789 -19.891 1 93.69 109 ALA A N 1
ATOM 892 C CA . ALA A 1 109 ? 7.82 -13.617 -20.344 1 93.69 109 ALA A CA 1
ATOM 893 C C . ALA A 1 109 ? 7.215 -12.859 -19.172 1 93.69 109 ALA A C 1
ATOM 895 O O . ALA A 1 109 ? 7.336 -11.641 -19.078 1 93.69 109 ALA A O 1
ATOM 896 N N . ILE A 1 110 ? 6.613 -13.609 -18.25 1 96.81 110 ILE A N 1
ATOM 897 C CA . ILE A 1 110 ? 5.984 -12.93 -17.125 1 96.81 110 ILE A CA 1
ATOM 898 C C . ILE A 1 110 ? 7.055 -12.445 -16.156 1 96.81 110 ILE A C 1
ATOM 900 O O . ILE A 1 110 ? 6.918 -11.375 -15.555 1 96.81 110 ILE A O 1
ATOM 904 N N . LYS A 1 111 ? 8.086 -13.188 -16 1 96.75 111 LYS A N 1
ATOM 905 C CA . LYS A 1 111 ? 9.172 -12.766 -15.125 1 96.75 111 LYS A CA 1
ATOM 906 C C . LYS A 1 111 ? 9.727 -11.406 -15.539 1 96.75 111 LYS A C 1
ATOM 908 O O . LYS A 1 111 ? 9.992 -10.555 -14.695 1 96.75 111 LYS A O 1
ATOM 913 N N . ARG A 1 112 ? 9.797 -11.164 -16.75 1 94.25 112 ARG A N 1
ATOM 914 C CA . ARG A 1 112 ? 10.359 -9.922 -17.281 1 94.25 112 ARG A CA 1
ATOM 915 C C . ARG A 1 112 ? 9.43 -8.742 -17 1 94.25 112 ARG A C 1
ATOM 917 O O . ARG A 1 112 ? 9.891 -7.605 -16.859 1 94.25 112 ARG A O 1
ATOM 924 N N . CYS A 1 113 ? 8.172 -9.031 -16.953 1 92.81 113 CYS A N 1
ATOM 925 C CA . CYS A 1 113 ? 7.18 -7.988 -16.734 1 92.81 113 CYS A CA 1
ATOM 926 C C . CYS A 1 113 ? 7.105 -7.617 -15.25 1 92.81 113 CYS A C 1
ATOM 928 O O . CYS A 1 113 ? 6.707 -6.504 -14.906 1 92.81 113 CYS A O 1
ATOM 930 N N . LEU A 1 114 ? 7.441 -8.57 -14.422 1 95.88 114 LEU A N 1
ATOM 931 C CA . LEU A 1 114 ? 7.367 -8.344 -12.984 1 95.88 114 LEU A CA 1
ATOM 932 C C . LEU A 1 114 ? 8.68 -7.777 -12.453 1 95.88 114 LEU A C 1
ATOM 934 O O . LEU A 1 114 ? 9.367 -8.43 -11.664 1 95.88 114 LEU A O 1
ATOM 938 N N . VAL A 1 115 ? 8.93 -6.574 -12.797 1 92.12 115 VAL A N 1
ATOM 939 C CA . VAL A 1 115 ? 10.172 -5.895 -12.469 1 92.12 115 VAL A CA 1
ATOM 940 C C . VAL A 1 115 ? 10.273 -5.707 -10.953 1 92.12 115 VAL A C 1
ATOM 942 O O . VAL A 1 115 ? 9.336 -5.219 -10.32 1 92.12 115 VAL A O 1
ATOM 945 N N . GLY A 1 116 ? 11.469 -6.191 -10.375 1 90.62 116 GLY A N 1
ATOM 946 C CA . GLY A 1 116 ? 11.664 -6.012 -8.945 1 90.62 116 GLY A CA 1
ATOM 947 C C . GLY A 1 116 ? 11.516 -7.297 -8.148 1 90.62 116 GLY A C 1
ATOM 948 O O . GLY A 1 116 ? 11.859 -7.344 -6.969 1 90.62 116 GLY A O 1
ATOM 949 N N . VAL A 1 117 ? 10.914 -8.312 -8.828 1 95 117 VAL A N 1
ATOM 950 C CA . VAL A 1 117 ? 10.828 -9.609 -8.172 1 95 117 VAL A CA 1
ATOM 951 C C . VAL A 1 117 ? 12.164 -10.344 -8.297 1 95 117 VAL A C 1
ATOM 953 O O . VAL A 1 117 ? 12.695 -10.492 -9.398 1 95 117 VAL A O 1
ATOM 956 N N . GLY A 1 118 ? 12.703 -10.82 -7.168 1 93.56 118 GLY A N 1
ATOM 957 C CA . GLY A 1 118 ? 14.031 -11.43 -7.199 1 93.56 118 GLY A CA 1
ATOM 958 C C . GLY A 1 118 ? 14.031 -12.891 -6.797 1 93.56 118 GLY A C 1
ATOM 959 O O . GLY A 1 118 ? 15.055 -13.562 -6.895 1 93.56 118 GLY A O 1
ATOM 960 N N . ILE A 1 119 ? 12.977 -13.359 -6.336 1 97.25 119 ILE A N 1
ATOM 961 C CA . ILE A 1 119 ? 12.914 -14.734 -5.863 1 97.25 119 ILE A CA 1
ATOM 962 C C . ILE A 1 119 ? 11.891 -15.516 -6.688 1 97.25 119 ILE A C 1
ATOM 964 O O . ILE A 1 119 ? 10.703 -15.188 -6.695 1 97.25 119 ILE A O 1
ATOM 968 N N . TYR A 1 120 ? 12.375 -16.5 -7.387 1 97.69 120 TYR A N 1
ATOM 969 C CA . TYR A 1 120 ? 11.547 -17.344 -8.234 1 97.69 120 TYR A CA 1
ATOM 970 C C . TYR A 1 120 ? 11.625 -18.797 -7.785 1 97.69 120 TYR A C 1
ATOM 972 O O . TYR A 1 120 ? 12.688 -19.422 -7.859 1 97.69 120 TYR A O 1
ATOM 980 N N . LEU A 1 121 ? 10.516 -19.344 -7.32 1 98.38 121 LEU A N 1
ATOM 981 C CA . LEU A 1 121 ? 10.43 -20.719 -6.832 1 98.38 121 LEU A CA 1
ATOM 982 C C . LEU A 1 121 ? 9.43 -21.516 -7.652 1 98.38 121 LEU A C 1
ATOM 984 O O . LEU A 1 121 ? 8.656 -20.953 -8.43 1 98.38 121 LEU A O 1
ATOM 988 N N . SER A 1 122 ? 9.484 -22.828 -7.473 1 98.31 122 SER A N 1
ATOM 989 C CA . SER A 1 122 ? 8.547 -23.734 -8.133 1 98.31 122 SER A CA 1
ATOM 990 C C . SER A 1 122 ? 7.98 -24.766 -7.152 1 98.31 122 SER A C 1
ATOM 992 O O . SER A 1 122 ? 8.641 -25.125 -6.18 1 98.31 122 SER A O 1
ATOM 994 N N . ALA A 1 123 ? 6.805 -25.125 -7.367 1 98.31 123 ALA A N 1
ATOM 995 C CA . ALA A 1 123 ? 6.156 -26.141 -6.543 1 98.31 123 ALA A CA 1
ATOM 996 C C . ALA A 1 123 ? 5.293 -27.062 -7.391 1 98.31 123 ALA A C 1
ATOM 998 O O . ALA A 1 123 ? 4.645 -26.625 -8.336 1 98.31 123 ALA A O 1
ATOM 999 N N . THR A 1 124 ? 5.273 -28.359 -7.012 1 97.81 124 THR A N 1
ATOM 1000 C CA . THR A 1 124 ? 4.527 -29.344 -7.797 1 97.81 124 THR A CA 1
ATOM 1001 C C . THR A 1 124 ? 3.562 -30.125 -6.91 1 97.81 124 THR A C 1
ATOM 1003 O O . THR A 1 124 ? 2.73 -30.875 -7.41 1 97.81 124 THR A O 1
ATOM 1006 N N . ASP A 1 125 ? 3.693 -29.969 -5.664 1 97.25 125 ASP A N 1
ATOM 1007 C CA . ASP A 1 125 ? 2.791 -30.641 -4.73 1 97.25 125 ASP A CA 1
ATOM 1008 C C . ASP A 1 125 ? 2.689 -29.875 -3.418 1 97.25 125 ASP A C 1
ATOM 1010 O O . ASP A 1 125 ? 3.309 -28.812 -3.26 1 97.25 125 ASP A O 1
ATOM 1014 N N . ALA A 1 126 ? 1.868 -30.375 -2.527 1 96.75 126 ALA A N 1
ATOM 1015 C CA . ALA A 1 126 ? 1.566 -29.703 -1.268 1 96.75 126 ALA A CA 1
ATOM 1016 C C . ALA A 1 126 ? 2.83 -29.5 -0.435 1 96.75 126 ALA A C 1
ATOM 1018 O O . ALA A 1 126 ? 2.979 -28.484 0.246 1 96.75 126 ALA A O 1
ATOM 1019 N N . SER A 1 127 ? 3.725 -30.438 -0.508 1 97.88 127 SER A N 1
ATOM 1020 C CA . SER A 1 127 ? 4.941 -30.359 0.293 1 97.88 127 SER A CA 1
ATOM 1021 C C . SER A 1 127 ? 5.816 -29.188 -0.145 1 97.88 127 SER A C 1
ATOM 1023 O O . SER A 1 127 ? 6.391 -28.484 0.691 1 97.88 127 SER A O 1
ATOM 1025 N N . GLU A 1 128 ? 5.875 -28.953 -1.394 1 97.75 128 GLU A N 1
ATOM 1026 C CA . GLU A 1 128 ? 6.691 -27.875 -1.932 1 97.75 128 GLU A CA 1
ATOM 1027 C C . 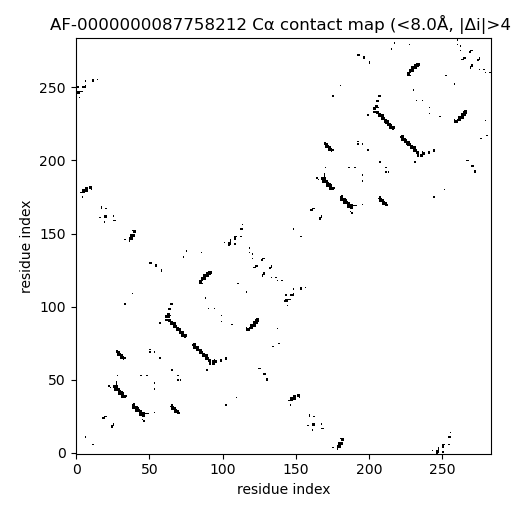GLU A 1 128 ? 6.012 -26.516 -1.737 1 97.75 128 GLU A C 1
ATOM 1029 O O . GLU A 1 128 ? 6.664 -25.484 -1.813 1 97.75 128 GLU A O 1
ATOM 1034 N N . LEU A 1 129 ? 4.695 -26.516 -1.496 1 97.69 129 LEU A N 1
ATOM 1035 C CA . LEU A 1 129 ? 3.969 -25.266 -1.227 1 97.69 129 LEU A CA 1
ATOM 1036 C C . LEU A 1 129 ? 3.9 -25 0.271 1 97.69 129 LEU A C 1
ATOM 1038 O O . LEU A 1 129 ? 3.43 -23.938 0.692 1 97.69 129 LEU A O 1
ATOM 1042 N N . ALA A 1 130 ? 4.336 -25.953 1.012 1 97.81 130 ALA A N 1
ATOM 1043 C CA . ALA A 1 130 ? 4.34 -25.734 2.455 1 97.81 130 ALA A CA 1
ATOM 1044 C C . ALA A 1 130 ? 5.172 -24.5 2.82 1 97.81 130 ALA A C 1
ATOM 1046 O O . ALA A 1 130 ? 6.242 -24.281 2.248 1 97.81 130 ALA A O 1
ATOM 1047 N N . PHE A 1 131 ? 4.707 -23.766 3.85 1 96.88 131 PHE A N 1
ATOM 1048 C CA . PHE A 1 131 ? 5.375 -22.531 4.23 1 96.88 131 PHE A CA 1
ATOM 1049 C C . PHE A 1 131 ? 6.844 -22.781 4.543 1 96.88 131 PHE A C 1
ATOM 1051 O O . PHE A 1 131 ? 7.711 -21.984 4.164 1 96.88 131 PHE A O 1
ATOM 1058 N N . SER A 1 132 ? 7.137 -23.859 5.195 1 95.81 132 SER A N 1
ATOM 1059 C CA . SER A 1 132 ? 8.516 -24.172 5.57 1 95.81 132 SER A CA 1
ATOM 1060 C C . SER A 1 132 ? 9.398 -24.312 4.34 1 95.81 132 SER A C 1
ATOM 1062 O O . SER A 1 132 ? 10.539 -23.844 4.332 1 95.81 132 SER A O 1
ATOM 1064 N N . ALA A 1 133 ? 8.906 -25.016 3.346 1 96.69 133 ALA A N 1
ATOM 1065 C CA . ALA A 1 133 ? 9.664 -25.188 2.109 1 96.69 133 ALA A CA 1
ATOM 1066 C C . ALA A 1 133 ? 9.883 -23.859 1.404 1 96.69 133 ALA A C 1
ATOM 1068 O O . ALA A 1 133 ? 10.977 -23.578 0.902 1 96.69 133 ALA A O 1
ATOM 1069 N N . ILE A 1 134 ? 8.844 -23.047 1.379 1 97.19 134 ILE A N 1
ATOM 1070 C CA . ILE A 1 134 ? 8.922 -21.734 0.731 1 97.19 134 ILE A CA 1
ATOM 1071 C C . ILE A 1 134 ? 9.898 -20.844 1.487 1 97.19 134 ILE A C 1
ATOM 1073 O O . ILE A 1 134 ? 10.734 -20.172 0.878 1 97.19 134 ILE A O 1
ATOM 1077 N N . GLU A 1 135 ? 9.805 -20.812 2.799 1 94.31 135 GLU A N 1
ATOM 1078 C CA . GLU A 1 135 ? 10.719 -20.031 3.619 1 94.31 135 GLU A CA 1
ATOM 1079 C C . GLU A 1 135 ? 12.172 -20.438 3.373 1 94.31 135 GLU A C 1
ATOM 1081 O O . GLU A 1 135 ? 13.055 -19.578 3.303 1 94.31 135 GLU A O 1
ATOM 1086 N N . ASP A 1 136 ? 12.414 -21.734 3.293 1 94 136 ASP A N 1
ATOM 1087 C CA . ASP A 1 136 ? 13.75 -22.234 2.996 1 94 136 ASP A CA 1
ATOM 1088 C C . ASP A 1 136 ? 14.242 -21.734 1.642 1 94 136 ASP A C 1
ATOM 1090 O O . ASP A 1 136 ? 15.406 -21.375 1.496 1 94 136 ASP A O 1
ATOM 1094 N N . GLY A 1 137 ? 13.352 -21.797 0.714 1 94.31 137 GLY A N 1
ATOM 1095 C CA . GLY A 1 137 ? 13.695 -21.281 -0.599 1 94.31 137 GLY A CA 1
ATOM 1096 C C . GLY A 1 137 ? 14.055 -19.797 -0.583 1 94.31 137 GLY A C 1
ATOM 1097 O O . GLY A 1 137 ? 15.016 -19.391 -1.224 1 94.31 137 GLY A O 1
ATOM 1098 N N . VAL A 1 138 ? 13.258 -19.031 0.138 1 94.94 138 VAL A N 1
ATOM 1099 C CA . VAL A 1 138 ? 13.445 -17.594 0.223 1 94.94 138 VAL A CA 1
ATOM 1100 C C . VAL A 1 138 ? 14.75 -17.281 0.947 1 94.94 138 VAL A C 1
ATOM 1102 O O . VAL A 1 138 ? 15.469 -16.344 0.573 1 94.94 138 VAL A O 1
ATOM 1105 N N . SER A 1 139 ? 15.117 -18.047 1.924 1 91.31 139 SER A N 1
ATOM 1106 C CA . SER A 1 139 ? 16.281 -17.812 2.762 1 91.31 139 SER A CA 1
ATOM 1107 C C . SER A 1 139 ? 17.578 -17.906 1.95 1 91.31 139 SER A C 1
ATOM 1109 O O . SER A 1 139 ? 18.594 -17.344 2.342 1 91.31 139 SER A O 1
ATOM 1111 N N . LYS A 1 140 ? 17.5 -18.594 0.85 1 91.06 140 LYS A N 1
ATOM 1112 C CA . LYS A 1 140 ? 18.672 -18.75 -0.008 1 91.06 140 LYS A CA 1
ATOM 1113 C C . LYS A 1 140 ? 18.984 -17.469 -0.75 1 91.06 140 LYS A C 1
ATOM 1115 O O . LYS A 1 140 ? 20.078 -17.312 -1.314 1 91.06 140 LYS A O 1
ATOM 1120 N N . PHE A 1 141 ? 18.094 -16.641 -0.763 1 88.5 141 PHE A N 1
ATOM 1121 C CA . PHE A 1 141 ? 18.266 -15.391 -1.502 1 88.5 141 PHE A CA 1
ATOM 1122 C C . PHE A 1 141 ? 18.5 -14.227 -0.55 1 88.5 141 PHE A C 1
ATOM 1124 O O . PHE A 1 141 ? 18.5 -13.062 -0.972 1 88.5 141 PHE A O 1
ATOM 1131 N N . LEU A 1 142 ? 18.469 -14.43 0.733 1 80.44 142 LEU A N 1
ATOM 1132 C CA . LEU A 1 142 ? 18.688 -13.383 1.724 1 80.44 142 LEU A CA 1
ATOM 1133 C C . LEU A 1 142 ? 20.172 -13.289 2.096 1 80.44 142 LEU A C 1
ATOM 1135 O O . LEU A 1 142 ? 20.891 -14.289 2.039 1 80.44 142 LEU A O 1
ATOM 1139 N N . MET B 1 1 ? 12.805 -21.266 -24.625 1 60.59 1 MET B N 1
ATOM 1140 C CA . MET B 1 1 ? 12.086 -21.016 -25.875 1 60.59 1 MET B CA 1
ATOM 1141 C C . MET B 1 1 ? 10.914 -20.062 -25.656 1 60.59 1 MET B C 1
ATOM 1143 O O . MET B 1 1 ? 10.383 -19.984 -24.547 1 60.59 1 MET B O 1
ATOM 1147 N N . SER B 1 2 ? 10.797 -19.141 -26.547 1 76.69 2 SER B N 1
ATOM 1148 C CA . SER B 1 2 ? 9.703 -18.172 -26.438 1 76.69 2 SER B CA 1
ATOM 1149 C C . SER B 1 2 ? 8.359 -18.844 -26.734 1 76.69 2 SER B C 1
ATOM 1151 O O . SER B 1 2 ? 8.227 -19.594 -27.703 1 76.69 2 SER B O 1
ATOM 1153 N N . SER B 1 3 ? 7.387 -18.984 -25.828 1 84.5 3 SER B N 1
ATOM 1154 C CA . SER B 1 3 ? 6.082 -19.625 -25.953 1 84.5 3 SER B CA 1
ATOM 1155 C C . SER B 1 3 ? 5.195 -18.875 -26.938 1 84.5 3 SER B C 1
ATOM 1157 O O . SER B 1 3 ? 4.23 -19.438 -27.469 1 84.5 3 SER B O 1
ATOM 1159 N N . GLY B 1 4 ? 5.527 -17.688 -27.25 1 90.94 4 GLY B N 1
ATOM 1160 C CA . GLY B 1 4 ? 4.633 -16.828 -28.016 1 90.94 4 GLY B CA 1
ATOM 1161 C C . GLY B 1 4 ? 3.479 -16.281 -27.188 1 90.94 4 GLY B C 1
ATOM 1162 O O . GLY B 1 4 ? 2.66 -15.516 -27.688 1 90.94 4 GLY B O 1
ATOM 1163 N N . VAL B 1 5 ? 3.363 -16.734 -26 1 93.31 5 VAL B N 1
ATOM 1164 C CA . VAL B 1 5 ? 2.318 -16.281 -25.094 1 93.31 5 VAL B CA 1
ATOM 1165 C C . VAL B 1 5 ? 2.639 -14.875 -24.594 1 93.31 5 VAL B C 1
ATOM 1167 O O . VAL B 1 5 ? 3.754 -14.609 -24.141 1 93.31 5 VAL B O 1
ATOM 1170 N N . GLY B 1 6 ? 1.678 -13.898 -24.672 1 92.44 6 GLY B N 1
ATOM 1171 C CA . GLY B 1 6 ? 1.85 -12.531 -24.219 1 92.44 6 GLY B CA 1
ATOM 1172 C C . GLY B 1 6 ? 1.414 -12.32 -22.781 1 92.44 6 GLY B C 1
ATOM 1173 O O . GLY B 1 6 ? 0.837 -13.219 -22.172 1 92.44 6 GLY B O 1
ATOM 1174 N N . VAL B 1 7 ? 1.765 -11.148 -22.297 1 96 7 VAL B N 1
ATOM 1175 C CA . VAL B 1 7 ? 1.334 -10.742 -20.953 1 96 7 VAL B CA 1
ATOM 1176 C C . VAL B 1 7 ? 0.325 -9.602 -21.062 1 96 7 VAL B C 1
ATOM 1178 O O . VAL B 1 7 ? 0.606 -8.57 -21.688 1 96 7 VAL B O 1
ATOM 1181 N N . HIS B 1 8 ? -0.876 -9.789 -20.5 1 95.69 8 HIS B N 1
ATOM 1182 C CA . HIS B 1 8 ? -1.928 -8.773 -20.547 1 95.69 8 HIS B CA 1
ATOM 1183 C C . HIS B 1 8 ? -1.497 -7.5 -19.828 1 95.69 8 HIS B C 1
ATOM 1185 O O . HIS B 1 8 ? -0.843 -7.559 -18.781 1 95.69 8 HIS B O 1
ATOM 1191 N N . ASP B 1 9 ? -2 -6.383 -20.281 1 93.69 9 ASP B N 1
ATOM 1192 C CA . ASP B 1 9 ? -1.607 -5.086 -19.75 1 93.69 9 ASP B CA 1
ATOM 1193 C C . ASP B 1 9 ? -1.989 -4.969 -18.266 1 93.69 9 ASP B C 1
ATOM 1195 O O . ASP B 1 9 ? -1.288 -4.32 -17.484 1 93.69 9 ASP B O 1
ATOM 1199 N N . ASP B 1 10 ? -3.029 -5.648 -17.859 1 93.75 10 ASP B N 1
ATOM 1200 C CA . ASP B 1 10 ? -3.498 -5.578 -16.484 1 93.75 10 ASP B CA 1
ATOM 1201 C C . ASP B 1 10 ? -2.473 -6.18 -15.523 1 93.75 10 ASP B C 1
ATOM 1203 O O . ASP B 1 10 ? -2.344 -5.727 -14.383 1 93.75 10 ASP B O 1
ATOM 1207 N N . VAL B 1 11 ? -1.812 -7.246 -16.047 1 95.88 11 VAL B N 1
ATOM 1208 C CA . VAL B 1 11 ? -0.803 -7.887 -15.211 1 95.88 11 VAL B CA 1
ATOM 1209 C C . VAL B 1 11 ? 0.298 -6.883 -14.875 1 95.88 11 VAL B C 1
ATOM 1211 O O . VAL B 1 11 ? 0.673 -6.734 -13.711 1 95.88 11 VAL B O 1
ATOM 1214 N N . ILE B 1 12 ? 0.705 -6.086 -15.836 1 93.81 12 ILE B N 1
ATOM 1215 C CA . ILE B 1 12 ? 1.78 -5.117 -15.664 1 93.81 12 ILE B CA 1
ATOM 1216 C C . ILE B 1 12 ? 1.295 -3.953 -14.805 1 93.81 12 ILE B C 1
ATOM 1218 O O . ILE B 1 12 ? 1.955 -3.574 -13.836 1 93.81 12 ILE B O 1
ATOM 1222 N N . SER B 1 13 ? 0.087 -3.426 -15.117 1 93.94 13 SER B N 1
ATOM 1223 C CA . SER B 1 13 ? -0.426 -2.25 -14.422 1 93.94 13 SER B CA 1
ATOM 1224 C C . SER B 1 13 ? -0.713 -2.559 -12.953 1 93.94 13 SER B C 1
ATOM 1226 O O . SER B 1 13 ? -0.337 -1.79 -12.07 1 93.94 13 SER B O 1
ATOM 1228 N N . GLU B 1 14 ? -1.318 -3.689 -12.727 1 93.19 14 GLU B N 1
ATOM 1229 C CA . GLU B 1 14 ? -1.661 -4.031 -11.344 1 93.19 14 GLU B CA 1
ATOM 1230 C C . GLU B 1 14 ? -0.415 -4.387 -10.539 1 93.19 14 GLU B C 1
ATOM 1232 O O . GLU B 1 14 ? -0.359 -4.141 -9.336 1 93.19 14 GLU B O 1
ATOM 1237 N N . PHE B 1 15 ? 0.571 -4.902 -11.219 1 95.5 15 PHE B N 1
ATOM 1238 C CA . PHE B 1 15 ? 1.818 -5.16 -10.508 1 95.5 15 PHE B CA 1
ATOM 1239 C C . PHE B 1 15 ? 2.502 -3.852 -10.125 1 95.5 15 PHE B C 1
ATOM 1241 O O . PHE B 1 15 ? 3.023 -3.721 -9.016 1 95.5 15 PHE B O 1
ATOM 1248 N N . ASN B 1 16 ? 2.465 -2.906 -10.961 1 91.62 16 ASN B N 1
ATOM 1249 C CA . ASN B 1 16 ? 3.008 -1.591 -10.641 1 91.62 16 ASN B CA 1
ATOM 1250 C C . ASN B 1 16 ? 2.273 -0.957 -9.461 1 91.62 16 ASN B C 1
ATOM 1252 O O . ASN B 1 16 ? 2.902 -0.378 -8.57 1 91.62 16 ASN B O 1
ATOM 1256 N N . ASP B 1 17 ? 0.965 -1.028 -9.438 1 91 17 ASP B N 1
ATOM 1257 C CA . ASP B 1 17 ? 0.184 -0.562 -8.297 1 91 17 ASP B CA 1
ATOM 1258 C C . ASP B 1 17 ? 0.562 -1.319 -7.027 1 91 17 ASP B C 1
ATOM 1260 O O . ASP B 1 17 ? 0.661 -0.726 -5.949 1 91 17 ASP B O 1
ATOM 1264 N N . PHE B 1 18 ? 0.758 -2.602 -7.242 1 92.75 18 PHE B N 1
ATOM 1265 C CA . PHE B 1 18 ? 1.125 -3.494 -6.152 1 92.75 18 PHE B CA 1
ATOM 1266 C C . PHE B 1 18 ? 2.441 -3.061 -5.516 1 92.75 18 PHE B C 1
ATOM 1268 O O . PHE B 1 18 ? 2.568 -3.037 -4.289 1 92.75 18 PHE B O 1
ATOM 1275 N N . LYS B 1 19 ? 3.361 -2.613 -6.273 1 90.25 19 LYS B N 1
ATOM 1276 C CA . LYS B 1 19 ? 4.664 -2.156 -5.793 1 90.25 19 LYS B CA 1
ATOM 1277 C C . LYS B 1 19 ? 4.527 -0.892 -4.953 1 90.25 19 LYS B C 1
ATOM 1279 O O . LYS B 1 19 ? 5.273 -0.697 -3.99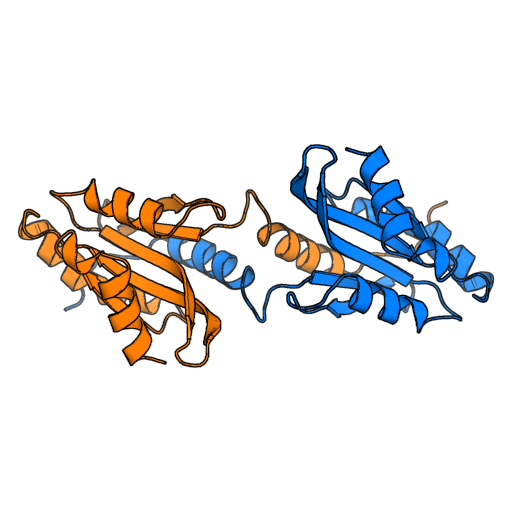 1 90.25 19 LYS B O 1
ATOM 1284 N N . LEU B 1 20 ? 3.566 -0.119 -5.258 1 88.25 20 LEU B N 1
ATOM 1285 C CA . LEU B 1 20 ? 3.355 1.14 -4.551 1 88.25 20 LEU B CA 1
ATOM 1286 C C . LEU B 1 20 ? 2.912 0.888 -3.113 1 88.25 20 LEU B C 1
ATOM 1288 O O . LEU B 1 20 ? 2.986 1.785 -2.271 1 88.25 20 LEU B O 1
ATOM 1292 N N . GLN B 1 21 ? 2.48 -0.309 -2.879 1 87.81 21 GLN B N 1
ATOM 1293 C CA . GLN B 1 21 ? 1.983 -0.667 -1.556 1 87.81 21 GLN B CA 1
ATOM 1294 C C . GLN B 1 21 ? 3.129 -1.042 -0.62 1 87.81 21 GLN B C 1
ATOM 1296 O O . GLN B 1 21 ? 2.912 -1.297 0.566 1 87.81 21 GLN B O 1
ATOM 1301 N N . ARG B 1 22 ? 4.348 -0.982 -1.174 1 86.19 22 ARG B N 1
ATOM 1302 C CA . ARG B 1 22 ? 5.527 -1.413 -0.427 1 86.19 22 ARG B CA 1
ATOM 1303 C C . ARG B 1 22 ? 6.562 -0.297 -0.349 1 86.19 22 ARG B C 1
ATOM 1305 O O . ARG B 1 22 ? 6.547 0.63 -1.16 1 86.19 22 ARG B O 1
ATOM 1312 N N . ALA B 1 23 ? 7.398 -0.511 0.762 1 79.19 23 ALA B N 1
ATOM 1313 C CA . ALA B 1 23 ? 8.531 0.406 0.846 1 79.19 23 ALA B CA 1
ATOM 1314 C C . ALA B 1 23 ? 9.398 0.327 -0.409 1 79.19 23 ALA B C 1
ATOM 1316 O O . ALA B 1 23 ? 9.562 -0.75 -0.988 1 79.19 23 ALA B O 1
ATOM 1317 N N . PRO B 1 24 ? 9.93 1.426 -0.857 1 80.75 24 PRO B N 1
ATOM 1318 C CA . PRO B 1 24 ? 9.914 2.775 -0.291 1 80.75 24 PRO B CA 1
ATOM 1319 C C . PRO B 1 24 ? 8.797 3.645 -0.868 1 80.75 24 PRO B C 1
ATOM 1321 O O . PRO B 1 24 ? 8.797 4.863 -0.68 1 80.75 24 PRO B O 1
ATOM 1324 N N . TYR B 1 25 ? 7.848 3.033 -1.449 1 83.5 25 TYR B N 1
ATOM 1325 C CA . TYR B 1 25 ? 6.871 3.816 -2.201 1 83.5 25 TYR B CA 1
ATOM 1326 C C . TYR B 1 25 ? 5.633 4.098 -1.359 1 83.5 25 TYR B C 1
ATOM 1328 O O . TYR B 1 25 ? 4.812 4.945 -1.715 1 83.5 25 TYR B O 1
ATOM 1336 N N . ASN B 1 26 ? 5.559 3.391 -0.276 1 89.69 26 ASN B N 1
ATOM 1337 C CA . ASN B 1 26 ? 4.402 3.596 0.59 1 89.69 26 ASN B CA 1
ATOM 1338 C C . ASN B 1 26 ? 4.723 4.551 1.737 1 89.69 26 ASN B C 1
ATOM 1340 O O . ASN B 1 26 ? 5.891 4.734 2.086 1 89.69 26 ASN B O 1
ATOM 1344 N N . PHE B 1 27 ? 3.645 5.297 2.244 1 94.56 27 PHE B N 1
ATOM 1345 C CA . PHE B 1 27 ? 3.84 6.297 3.287 1 94.56 27 PHE B CA 1
ATOM 1346 C C . PHE B 1 27 ? 2.818 6.121 4.402 1 94.56 27 PHE B C 1
ATOM 1348 O O . PHE B 1 27 ? 1.748 5.547 4.188 1 94.56 27 PHE B O 1
ATOM 1355 N N . ARG B 1 28 ? 3.258 6.613 5.566 1 96.19 28 ARG B N 1
ATOM 1356 C CA . ARG B 1 28 ? 2.373 6.625 6.727 1 96.19 28 ARG B CA 1
ATOM 1357 C C . ARG B 1 28 ? 1.555 7.91 6.781 1 96.19 28 ARG B C 1
ATOM 1359 O O . ARG B 1 28 ? 0.392 7.895 7.191 1 96.19 28 ARG B O 1
ATOM 1366 N N . TYR B 1 29 ? 2.188 9 6.383 1 98.19 29 TYR B N 1
ATOM 1367 C CA . TYR B 1 29 ? 1.513 10.289 6.496 1 98.19 29 TYR B CA 1
ATOM 1368 C C . TYR B 1 29 ? 2.156 11.32 5.578 1 98.19 29 TYR B C 1
ATOM 1370 O O . TYR B 1 29 ? 3.242 11.094 5.039 1 98.19 29 TYR B O 1
ATOM 1378 N N . PHE B 1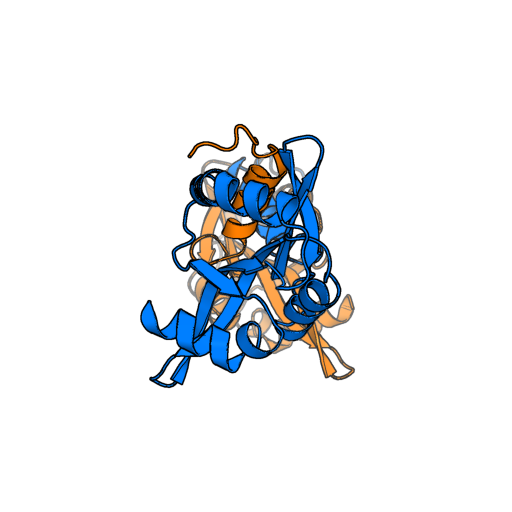 30 ? 1.418 12.414 5.434 1 98.5 30 PHE B N 1
ATOM 1379 C CA . PHE B 1 30 ? 1.89 13.602 4.73 1 98.5 30 PHE B CA 1
ATOM 1380 C C . PHE B 1 30 ? 1.754 14.844 5.602 1 98.5 30 PHE B C 1
ATOM 1382 O O . PHE B 1 30 ? 0.844 14.93 6.43 1 98.5 30 PHE B O 1
ATOM 1389 N N . ILE B 1 31 ? 2.688 15.75 5.395 1 98.69 31 ILE B N 1
ATOM 1390 C CA . ILE B 1 31 ? 2.547 17.109 5.895 1 98.69 31 ILE B CA 1
ATOM 1391 C C . ILE B 1 31 ? 2.523 18.094 4.723 1 98.69 31 ILE B C 1
ATOM 1393 O O . ILE B 1 31 ? 3.352 18 3.814 1 98.69 31 ILE B O 1
ATOM 1397 N N . TYR B 1 32 ? 1.53 18.984 4.762 1 98.75 32 TYR B N 1
ATOM 1398 C CA . TYR B 1 32 ? 1.348 19.953 3.695 1 98.75 32 TYR B CA 1
ATOM 1399 C C . TYR B 1 32 ? 1.623 21.375 4.199 1 98.75 32 TYR B C 1
ATOM 1401 O O . TYR B 1 32 ? 1.374 21.688 5.367 1 98.75 32 TYR B O 1
ATOM 1409 N N . LYS B 1 33 ? 2.059 22.203 3.312 1 98.69 33 LYS B N 1
ATOM 1410 C CA . LYS B 1 33 ? 2.217 23.625 3.586 1 98.69 33 LYS B CA 1
ATOM 1411 C C . LYS B 1 33 ? 1.727 24.469 2.412 1 98.69 33 LYS B C 1
ATOM 1413 O O . LYS B 1 33 ? 1.5 23.938 1.319 1 98.69 33 LYS B O 1
ATOM 1418 N N . ILE B 1 34 ? 1.498 25.719 2.715 1 97.75 34 ILE B N 1
ATOM 1419 C CA . ILE B 1 34 ? 1.19 26.656 1.647 1 97.75 34 ILE B CA 1
ATOM 1420 C C . ILE B 1 34 ? 2.457 27.406 1.241 1 97.75 34 ILE B C 1
ATOM 1422 O O . ILE B 1 34 ? 3.135 28 2.086 1 97.75 34 ILE B O 1
ATOM 1426 N N . GLU B 1 35 ? 2.818 27.281 0.018 1 96.44 35 GLU B N 1
ATOM 1427 C CA . GLU B 1 35 ? 3.967 27.938 -0.589 1 96.44 35 GLU B CA 1
ATOM 1428 C C . GLU B 1 35 ? 3.598 28.562 -1.936 1 96.44 35 GLU B C 1
ATOM 1430 O O . GLU B 1 35 ? 3.086 27.875 -2.82 1 96.44 35 GLU B O 1
ATOM 1435 N N . HIS B 1 36 ? 3.781 29.844 -2.121 1 93.5 36 HIS B N 1
ATOM 1436 C CA . HIS B 1 36 ? 3.473 30.578 -3.344 1 93.5 36 HIS B CA 1
ATOM 1437 C C . HIS B 1 36 ? 2.018 30.375 -3.754 1 93.5 36 HIS B C 1
ATOM 1439 O O . HIS B 1 36 ? 1.735 30 -4.895 1 93.5 36 HIS B O 1
ATOM 1445 N N . ASP B 1 37 ? 1.129 30.516 -2.754 1 94 37 ASP B N 1
ATOM 1446 C CA . ASP B 1 37 ? -0.32 30.484 -2.928 1 94 37 ASP B CA 1
ATOM 1447 C C . ASP B 1 37 ? -0.792 29.125 -3.43 1 94 37 ASP B C 1
ATOM 1449 O O . ASP B 1 37 ? -1.763 29.047 -4.184 1 94 37 ASP B O 1
ATOM 1453 N N . GLU B 1 38 ? -0.004 28.062 -3.092 1 96.94 38 GLU B N 1
ATOM 1454 C CA . GLU B 1 38 ? -0.401 26.703 -3.396 1 96.94 38 GLU B CA 1
ATOM 1455 C C . GLU B 1 38 ? -0.135 25.766 -2.213 1 96.94 38 GLU B C 1
ATOM 1457 O O . GLU B 1 38 ? 0.909 25.875 -1.565 1 96.94 38 GLU B O 1
ATOM 1462 N N . ILE B 1 39 ? -1.056 24.875 -2.029 1 98.25 39 ILE B N 1
ATOM 1463 C CA . ILE B 1 39 ? -0.811 23.812 -1.055 1 98.25 39 ILE B CA 1
ATOM 1464 C C . ILE B 1 39 ? 0.084 22.734 -1.671 1 98.25 39 ILE B C 1
ATOM 1466 O O . ILE B 1 39 ? -0.233 22.188 -2.729 1 98.25 39 ILE B O 1
ATOM 1470 N N . VAL B 1 40 ? 1.229 22.438 -1.06 1 98.44 40 VAL B N 1
ATOM 1471 C CA . VAL B 1 40 ? 2.203 21.469 -1.555 1 98.44 40 VAL B CA 1
ATOM 1472 C C . VAL B 1 40 ? 2.557 20.469 -0.447 1 98.44 40 VAL B C 1
ATOM 1474 O O . VAL B 1 40 ? 2.234 20.703 0.722 1 98.44 40 VAL B O 1
ATOM 1477 N N . ILE B 1 41 ? 3.199 19.391 -0.828 1 98.31 41 ILE B N 1
ATOM 1478 C CA . ILE B 1 41 ? 3.662 18.406 0.147 1 98.31 41 ILE B CA 1
ATOM 1479 C C . ILE B 1 41 ? 5.008 18.844 0.719 1 98.31 41 ILE B C 1
ATOM 1481 O O . ILE B 1 41 ? 5.965 19.062 -0.028 1 98.31 41 ILE B O 1
ATOM 1485 N N . GLU B 1 42 ? 5.012 18.984 1.982 1 98.31 42 GLU B N 1
ATOM 1486 C CA . GLU B 1 42 ? 6.242 19.359 2.668 1 98.31 42 GLU B CA 1
ATOM 1487 C C . GLU B 1 42 ? 7.039 18.141 3.104 1 98.31 42 GLU B C 1
ATOM 1489 O O . GLU B 1 42 ? 8.273 18.156 3.104 1 98.31 42 GLU B O 1
ATOM 1494 N N . HIS B 1 43 ? 6.281 17.109 3.541 1 98.06 43 HIS B N 1
ATOM 1495 C CA . HIS B 1 43 ? 6.949 15.945 4.105 1 98.06 43 HIS B CA 1
ATOM 1496 C C . HIS B 1 43 ? 6.148 14.672 3.854 1 98.06 43 HIS B C 1
ATOM 1498 O O . HIS B 1 43 ? 4.914 14.695 3.889 1 98.06 43 HIS B O 1
ATOM 1504 N N . ARG B 1 44 ? 6.844 13.641 3.559 1 97.31 44 ARG B N 1
ATOM 1505 C CA . ARG B 1 44 ? 6.316 12.289 3.455 1 97.31 44 ARG B CA 1
ATOM 1506 C C . ARG B 1 44 ? 6.883 11.391 4.555 1 97.31 44 ARG B C 1
ATOM 1508 O O . ARG B 1 44 ? 8.094 11.195 4.633 1 97.31 44 ARG B O 1
ATOM 1515 N N . GLY B 1 45 ? 6.047 10.898 5.379 1 97.44 45 GLY B N 1
ATOM 1516 C CA . GLY B 1 45 ? 6.504 10 6.434 1 97.44 45 GLY B CA 1
ATOM 1517 C C . GLY B 1 45 ? 6.57 8.547 5.992 1 97.44 45 GLY B C 1
ATOM 1518 O O . GLY B 1 45 ? 5.625 8.031 5.395 1 97.44 45 GLY B O 1
ATOM 1519 N N . GLU B 1 46 ? 7.617 7.918 6.316 1 94.56 46 GLU B N 1
ATOM 1520 C CA . GLU B 1 46 ? 7.777 6.508 5.973 1 94.56 46 GLU B CA 1
ATOM 1521 C C . GLU B 1 46 ? 6.719 5.648 6.656 1 94.56 46 GLU B C 1
ATOM 1523 O O . GLU B 1 46 ? 6.25 5.984 7.75 1 94.56 46 GLU B O 1
ATOM 1528 N N . ARG B 1 47 ? 6.418 4.555 6.051 1 92.25 47 ARG B N 1
ATOM 1529 C CA . ARG B 1 47 ? 5.398 3.645 6.562 1 92.25 47 ARG B CA 1
ATOM 1530 C C . ARG B 1 47 ? 5.758 3.145 7.957 1 92.25 47 ARG B C 1
ATOM 1532 O O . ARG B 1 47 ? 4.879 2.91 8.789 1 92.25 47 ARG B O 1
ATOM 1539 N N . SER B 1 48 ? 6.973 2.996 8.242 1 92.06 48 SER B N 1
ATOM 1540 C CA . SER B 1 48 ? 7.449 2.482 9.523 1 92.06 48 SER B CA 1
ATOM 1541 C C . SER B 1 48 ? 7.309 3.525 10.625 1 92.06 48 SER B C 1
ATOM 1543 O O . SER B 1 48 ? 7.434 3.205 11.812 1 92.06 48 SER B O 1
ATOM 1545 N N . GLU B 1 49 ? 7.031 4.723 10.312 1 95.69 49 GLU B N 1
ATOM 1546 C CA . GLU B 1 49 ? 6.914 5.781 11.312 1 95.69 49 GLU B CA 1
ATOM 1547 C C . GLU B 1 49 ? 5.586 5.691 12.055 1 95.69 49 GLU B C 1
ATOM 1549 O O . GLU B 1 49 ? 4.609 5.156 11.531 1 95.69 49 GLU B O 1
ATOM 1554 N N . SER B 1 50 ? 5.59 6.188 13.273 1 96.56 50 SER B N 1
ATOM 1555 C CA . SER B 1 50 ? 4.434 6.133 14.156 1 96.56 50 SER B CA 1
ATOM 1556 C C . SER B 1 50 ? 3.674 7.457 14.164 1 96.56 50 SER B C 1
ATOM 1558 O O . SER B 1 50 ? 4.121 8.438 13.562 1 96.56 50 SER B O 1
ATOM 1560 N N . TYR B 1 51 ? 2.539 7.434 14.836 1 98 51 TYR B N 1
ATOM 1561 C CA . TYR B 1 51 ? 1.823 8.68 15.07 1 98 51 TYR B CA 1
ATOM 1562 C C . TYR B 1 51 ? 2.699 9.68 15.82 1 98 51 TYR B C 1
ATOM 1564 O O . TYR B 1 51 ? 2.668 10.883 15.531 1 98 51 TYR B O 1
ATOM 1572 N N . GLU B 1 52 ? 3.381 9.18 16.781 1 97.94 52 GLU B N 1
ATOM 1573 C CA . GLU B 1 52 ? 4.234 10.062 17.562 1 97.94 52 GLU B CA 1
ATOM 1574 C C . GLU B 1 52 ? 5.246 10.789 16.688 1 97.94 52 GLU B C 1
ATOM 1576 O O . GLU B 1 52 ? 5.527 11.969 16.891 1 97.94 52 GLU B O 1
ATOM 1581 N N . ASP B 1 53 ? 5.852 10.062 15.734 1 98.38 53 ASP B N 1
ATOM 1582 C CA . ASP B 1 53 ? 6.766 10.695 14.797 1 98.38 53 ASP B CA 1
ATOM 1583 C C . ASP B 1 53 ? 6.078 11.828 14.039 1 98.38 53 ASP B C 1
ATOM 1585 O O . ASP B 1 53 ? 6.645 12.906 13.875 1 98.38 53 ASP B O 1
ATOM 1589 N N . PHE B 1 54 ? 4.922 11.555 13.625 1 98.62 54 PHE B N 1
ATOM 1590 C CA . PHE B 1 54 ? 4.082 12.516 12.906 1 98.62 54 PHE B CA 1
ATOM 1591 C C . PHE B 1 54 ? 3.799 13.734 13.773 1 98.62 54 PHE B C 1
ATOM 1593 O O . PHE B 1 54 ? 4.027 14.875 13.352 1 98.62 54 PHE B O 1
ATOM 1600 N N . ALA B 1 55 ? 3.348 13.5 14.969 1 98.56 55 ALA B N 1
ATOM 1601 C CA . ALA B 1 55 ? 3.004 14.57 15.906 1 98.56 55 ALA B CA 1
ATOM 1602 C C . ALA B 1 55 ? 4.227 15.422 16.234 1 98.56 55 ALA B C 1
ATOM 1604 O O . ALA B 1 55 ? 4.133 16.656 16.312 1 98.56 55 ALA B O 1
ATOM 1605 N N . ASN B 1 56 ? 5.301 14.789 16.422 1 98.25 56 ASN B N 1
ATOM 1606 C CA . ASN B 1 56 ? 6.523 15.508 16.75 1 98.25 56 ASN B CA 1
ATOM 1607 C C . ASN B 1 56 ? 6.949 16.438 15.625 1 98.25 56 ASN B C 1
ATOM 1609 O O . ASN B 1 56 ? 7.445 17.547 15.875 1 98.25 56 ASN B O 1
ATOM 1613 N N . LYS B 1 57 ? 6.801 15.961 14.438 1 98.06 57 LYS B N 1
ATOM 1614 C CA . LYS B 1 57 ? 7.129 16.812 13.305 1 98.06 57 LYS B CA 1
ATOM 1615 C C . LYS B 1 57 ? 6.266 18.078 13.297 1 98.06 57 LYS B C 1
ATOM 1617 O O . LYS B 1 57 ? 6.762 19.172 13.023 1 98.06 57 LYS B O 1
ATOM 1622 N N . LEU B 1 58 ? 5.051 17.953 13.633 1 98.19 58 LEU B N 1
ATOM 1623 C CA . LEU B 1 58 ? 4.148 19.109 13.703 1 98.19 58 LEU B CA 1
ATOM 1624 C C . LEU B 1 58 ? 4.508 20.016 14.875 1 98.19 58 LEU B C 1
ATOM 1626 O O . LEU B 1 58 ? 4.52 21.234 14.742 1 98.19 58 LEU B O 1
ATOM 1630 N N . LEU B 1 59 ? 4.816 19.359 15.953 1 97.56 59 LEU B N 1
ATOM 1631 C CA . LEU B 1 59 ? 5.121 20.125 17.156 1 97.56 59 LEU B CA 1
ATOM 1632 C C . LEU B 1 59 ? 6.371 20.969 16.969 1 97.56 59 LEU B C 1
ATOM 1634 O O . LEU B 1 59 ? 6.52 22.016 17.609 1 97.56 59 LEU B O 1
ATOM 1638 N N . GLU B 1 60 ? 7.23 20.516 16.109 1 97.12 60 GLU B N 1
ATOM 1639 C CA . GLU B 1 60 ? 8.445 21.266 15.82 1 97.12 60 GLU B CA 1
ATOM 1640 C C . GLU B 1 60 ? 8.133 22.547 15.062 1 97.12 60 GLU B C 1
ATOM 1642 O O . GLU B 1 60 ? 8.953 23.469 15.039 1 97.12 60 GLU B O 1
ATOM 1647 N N . ILE B 1 61 ? 7.027 22.594 14.453 1 95.38 61 ILE B N 1
ATOM 1648 C CA . ILE B 1 61 ? 6.594 23.766 13.703 1 95.38 61 ILE B CA 1
ATOM 1649 C C . ILE B 1 61 ? 5.738 24.656 14.594 1 95.38 61 ILE B C 1
ATOM 1651 O O . ILE B 1 61 ? 4.551 24.391 14.797 1 95.38 61 ILE B O 1
ATOM 1655 N N . GLN B 1 62 ? 6.246 25.75 15.062 1 89.62 62 GLN B N 1
ATOM 1656 C CA . GLN B 1 62 ? 5.555 26.531 16.094 1 89.62 62 GLN B CA 1
ATOM 1657 C C . GLN B 1 62 ? 5.078 27.859 15.539 1 89.62 62 GLN B C 1
ATOM 1659 O O . GLN B 1 62 ? 4.113 28.438 16.047 1 89.62 62 GLN B O 1
ATOM 1664 N N . SER B 1 63 ? 5.691 28.406 14.508 1 91.06 63 SER B N 1
ATOM 1665 C CA . SER B 1 63 ? 5.387 29.766 14.062 1 91.06 63 SER B CA 1
ATOM 1666 C C . SER B 1 63 ? 4.555 29.766 12.789 1 91.06 63 SER B C 1
ATOM 1668 O O . SER B 1 63 ? 4.168 30.828 12.289 1 91.06 63 SER B O 1
ATOM 1670 N N . GLU B 1 64 ? 4.297 28.609 12.32 1 96.31 64 GLU B N 1
ATOM 1671 C CA . GLU B 1 64 ? 3.533 28.469 11.078 1 96.31 64 GLU B CA 1
ATOM 1672 C C . GLU B 1 64 ? 2.508 27.344 11.188 1 96.31 64 GLU B C 1
ATOM 1674 O O . GLU B 1 64 ? 2.646 26.453 12.016 1 96.31 64 GLU B O 1
ATOM 1679 N N . CYS B 1 65 ? 1.496 27.438 10.336 1 98.5 65 CYS B N 1
ATOM 1680 C CA . CYS B 1 65 ? 0.47 26.406 10.281 1 98.5 65 CYS B CA 1
ATOM 1681 C C . CYS B 1 65 ? 0.829 25.344 9.266 1 98.5 65 CYS B C 1
ATOM 1683 O O . CYS B 1 65 ? 1.642 25.578 8.367 1 98.5 65 CYS B O 1
ATOM 1685 N N . ARG B 1 66 ? 0.322 24.141 9.383 1 98.81 66 ARG B N 1
ATOM 1686 C CA . ARG B 1 66 ? 0.435 23.031 8.445 1 98.81 66 ARG B CA 1
ATOM 1687 C C . ARG B 1 66 ? -0.845 22.203 8.422 1 98.81 66 ARG B C 1
ATOM 1689 O O . ARG B 1 66 ? -1.717 22.375 9.273 1 98.81 66 ARG B O 1
ATOM 1696 N N . TYR B 1 67 ? -0.987 21.484 7.41 1 98.81 67 TYR B N 1
ATOM 1697 C CA . TYR B 1 67 ? -1.938 20.391 7.395 1 98.81 67 TYR B CA 1
ATOM 1698 C C . TYR B 1 67 ? -1.218 19.047 7.5 1 98.81 67 TYR B C 1
ATOM 1700 O O . TYR B 1 67 ? -0.136 18.875 6.934 1 98.81 67 TYR B O 1
ATOM 1708 N N . GLY B 1 68 ? -1.819 18.125 8.18 1 98.69 68 GLY B N 1
ATOM 1709 C CA . GLY B 1 68 ? -1.348 16.75 8.227 1 98.69 68 GLY B CA 1
ATOM 1710 C C . GLY B 1 68 ? -2.398 15.734 7.797 1 98.69 68 GLY B C 1
ATOM 1711 O O . GLY B 1 68 ? -3.59 15.93 8.047 1 98.69 68 GLY B O 1
ATOM 1712 N N . LEU B 1 69 ? -2.012 14.734 7.125 1 98.62 69 LEU B N 1
ATOM 1713 C CA . LEU B 1 69 ? -2.832 13.57 6.809 1 98.62 69 LEU B CA 1
ATOM 1714 C C . LEU B 1 69 ? -2.127 12.281 7.219 1 98.62 69 LEU B C 1
ATOM 1716 O O . LEU B 1 69 ? -0.978 12.047 6.84 1 98.62 69 LEU B O 1
ATOM 1720 N N . ILE B 1 70 ? -2.832 11.414 7.98 1 98.06 70 ILE B N 1
ATOM 1721 C CA . ILE B 1 70 ? -2.143 10.227 8.469 1 98.06 70 ILE B CA 1
ATOM 1722 C C . ILE B 1 70 ? -3.074 9.016 8.383 1 98.06 70 ILE B C 1
ATOM 1724 O O . ILE B 1 70 ? -4.277 9.133 8.641 1 98.06 70 ILE B O 1
ATOM 1728 N N . ASP B 1 71 ? -2.594 7.949 7.906 1 96.5 71 ASP B N 1
ATOM 1729 C CA . ASP B 1 71 ? -3.219 6.641 8.086 1 96.5 71 ASP B CA 1
ATOM 1730 C C . ASP B 1 71 ? -3.045 6.141 9.516 1 96.5 71 ASP B C 1
ATOM 1732 O O . ASP B 1 71 ? -2.006 5.57 9.859 1 96.5 71 ASP B O 1
ATOM 1736 N N . LEU B 1 72 ? -4.051 6.34 10.328 1 96.12 72 LEU B N 1
ATOM 1737 C CA . LEU B 1 72 ? -3.934 6.145 11.766 1 96.12 72 LEU B CA 1
ATOM 1738 C C . LEU B 1 72 ? -4.406 4.75 12.164 1 96.12 72 LEU B C 1
ATOM 1740 O O . LEU B 1 72 ? -5.574 4.406 11.977 1 96.12 72 LEU B O 1
ATOM 1744 N N . ASP B 1 73 ? -3.488 4.055 12.719 1 92.19 73 ASP B N 1
ATOM 1745 C CA . ASP B 1 73 ? -3.832 2.762 13.305 1 92.19 73 ASP B CA 1
ATOM 1746 C C . ASP B 1 73 ? -4.352 2.92 14.734 1 92.19 73 ASP B C 1
ATOM 1748 O O . ASP B 1 73 ? -3.777 3.668 15.523 1 92.19 73 ASP B O 1
ATOM 1752 N N . PHE B 1 74 ? -5.496 2.18 14.914 1 89.12 74 PHE B N 1
ATOM 1753 C CA . PHE B 1 74 ? -5.98 2.195 16.297 1 89.12 74 PHE B CA 1
ATOM 1754 C C . PHE B 1 74 ? -6.91 1.015 16.547 1 89.12 74 PHE B C 1
ATOM 1756 O O . PHE B 1 74 ? -7.113 0.175 15.672 1 89.12 74 PHE B O 1
ATOM 1763 N N . THR B 1 75 ? -7.312 0.875 17.781 1 86.88 75 THR B N 1
ATOM 1764 C CA . THR B 1 75 ? -8.18 -0.221 18.188 1 86.88 75 THR B CA 1
ATOM 1765 C C . THR B 1 75 ? -9.578 0.294 18.531 1 86.88 75 THR B C 1
ATOM 1767 O O . THR B 1 75 ? -9.727 1.282 19.25 1 86.88 75 THR B O 1
ATOM 1770 N N . THR B 1 76 ? -10.492 -0.334 17.922 1 83.38 76 THR B N 1
ATOM 1771 C CA . THR B 1 76 ? -11.875 0.051 18.203 1 83.38 76 THR B CA 1
ATOM 1772 C C . THR B 1 76 ? -12.25 -0.309 19.641 1 83.38 76 THR B C 1
ATOM 1774 O O . THR B 1 76 ? -11.5 -0.994 20.328 1 83.38 76 THR B O 1
ATOM 1777 N N . LYS B 1 77 ? -13.477 0.205 20.062 1 82.88 77 LYS B N 1
ATOM 1778 C CA . LYS B 1 77 ? -13.969 -0.042 21.406 1 82.88 77 LYS B CA 1
ATOM 1779 C C . LYS B 1 77 ? -14.156 -1.535 21.672 1 82.88 77 LYS B C 1
ATOM 1781 O O . LYS B 1 77 ? -14 -2.004 22.797 1 82.88 77 LYS B O 1
ATOM 1786 N N . ASP B 1 78 ? -14.469 -2.277 20.672 1 84.75 78 ASP B N 1
ATOM 1787 C CA . ASP B 1 78 ? -14.703 -3.713 20.812 1 84.75 78 ASP B CA 1
ATOM 1788 C C . ASP B 1 78 ? -13.391 -4.492 20.688 1 84.75 78 ASP B C 1
ATOM 1790 O O . ASP B 1 78 ? -13.398 -5.723 20.672 1 84.75 78 ASP B O 1
ATOM 1794 N N . GLY B 1 79 ? -12.258 -3.793 20.547 1 84.44 79 GLY B N 1
ATOM 1795 C CA . GLY B 1 79 ? -10.953 -4.426 20.594 1 84.44 79 GLY B CA 1
ATOM 1796 C C . GLY B 1 79 ? -10.422 -4.82 19.234 1 84.44 79 GLY B C 1
ATOM 1797 O O . GLY B 1 79 ? -9.414 -5.523 19.125 1 84.44 79 GLY B O 1
ATOM 1798 N N . ARG B 1 80 ? -10.93 -4.379 18.172 1 85.62 80 ARG B N 1
ATOM 1799 C CA . ARG B 1 80 ? -10.477 -4.762 16.844 1 85.62 80 ARG B CA 1
ATOM 1800 C C . ARG B 1 80 ? -9.523 -3.717 16.266 1 85.62 80 ARG B C 1
ATOM 1802 O O . ARG B 1 80 ? -9.812 -2.52 16.297 1 85.62 80 ARG B O 1
ATOM 1809 N N . PRO B 1 81 ? -8.336 -4.27 15.766 1 87.44 81 PRO B N 1
ATOM 1810 C CA . PRO B 1 81 ? -7.441 -3.328 15.078 1 87.44 81 PRO B CA 1
ATOM 1811 C C . PRO B 1 81 ? -8.047 -2.779 13.789 1 87.44 81 PRO B C 1
ATOM 1813 O O . PRO B 1 81 ? -8.703 -3.516 13.047 1 87.44 81 PRO B O 1
ATOM 1816 N N . THR B 1 82 ? -7.973 -1.456 13.672 1 87.5 82 THR B N 1
ATOM 1817 C CA . THR B 1 82 ? -8.438 -0.82 12.445 1 87.5 82 THR B CA 1
ATOM 1818 C C . THR B 1 82 ? -7.613 0.423 12.125 1 87.5 82 THR B C 1
ATOM 1820 O O . THR B 1 82 ? -6.727 0.797 12.898 1 87.5 82 THR B O 1
ATOM 1823 N N . SER B 1 83 ? -7.73 0.97 10.969 1 91.62 83 SER B N 1
ATOM 1824 C CA . SER B 1 83 ? -7.051 2.199 10.586 1 91.62 83 SER B CA 1
ATOM 1825 C C . SER B 1 83 ? -8.016 3.178 9.914 1 91.62 83 SER B C 1
ATOM 1827 O O . SER B 1 83 ? -9.016 2.768 9.328 1 91.62 83 SER B O 1
ATOM 1829 N N . LYS B 1 84 ? -7.773 4.488 10.117 1 93.81 84 LYS B N 1
ATOM 1830 C CA . LYS B 1 84 ? -8.555 5.562 9.508 1 93.81 84 LYS B CA 1
ATOM 1831 C C . LYS B 1 84 ? -7.648 6.66 8.961 1 93.81 84 LYS B C 1
ATOM 1833 O O . LYS B 1 84 ? -6.598 6.945 9.539 1 93.81 84 LYS B O 1
ATOM 1838 N N . LEU B 1 85 ? -8.078 7.215 7.898 1 95.94 85 LEU B N 1
ATOM 1839 C CA . LEU B 1 85 ? -7.422 8.43 7.418 1 95.94 85 LEU B CA 1
ATOM 1840 C C . LEU B 1 85 ? -7.891 9.648 8.203 1 95.94 85 LEU B C 1
ATOM 1842 O O . LEU B 1 85 ? -9.086 9.945 8.25 1 95.94 85 LEU B O 1
ATOM 1846 N N . VAL B 1 86 ? -6.961 10.281 8.82 1 97.81 86 VAL B N 1
ATOM 1847 C CA . VAL B 1 86 ? -7.285 11.43 9.656 1 97.81 86 VAL B CA 1
ATOM 1848 C C . VAL B 1 86 ? -6.5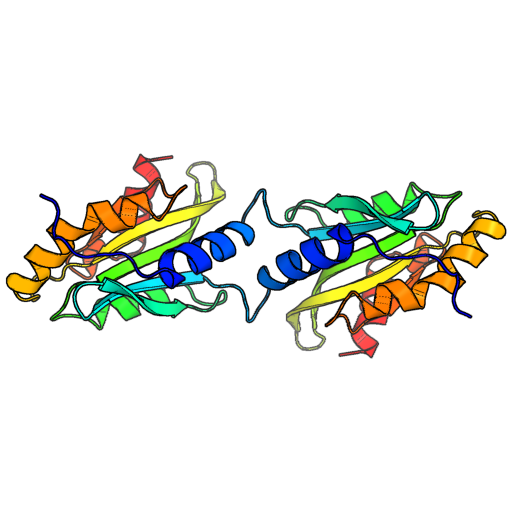59 12.672 9.148 1 97.81 86 VAL B C 1
ATOM 1850 O O . VAL B 1 86 ? -5.34 12.648 8.961 1 97.81 86 VAL B O 1
ATOM 1853 N N . PHE B 1 87 ? -7.344 13.719 8.867 1 98.75 87 PHE B N 1
ATOM 1854 C CA . PHE B 1 87 ? -6.812 15.031 8.516 1 98.75 87 PHE B CA 1
ATOM 1855 C C . PHE B 1 87 ? -6.691 15.906 9.758 1 98.75 87 PHE B C 1
ATOM 1857 O O . PHE B 1 87 ? -7.633 16.016 10.539 1 98.75 87 PHE B O 1
ATOM 1864 N N . ILE B 1 88 ? -5.516 16.5 9.961 1 98.75 88 ILE B N 1
ATOM 1865 C CA . ILE B 1 88 ? -5.285 17.359 11.117 1 98.75 88 ILE B CA 1
ATOM 1866 C C . ILE B 1 88 ? -4.863 18.75 10.656 1 98.75 88 ILE B C 1
ATOM 1868 O O . ILE B 1 88 ? -3.861 18.891 9.945 1 98.75 88 ILE B O 1
ATOM 1872 N N . SER B 1 89 ? -5.625 19.719 11.039 1 98.75 89 SER B N 1
ATOM 1873 C CA . SER B 1 89 ? -5.219 21.109 10.883 1 98.75 89 SER B CA 1
ATOM 1874 C C . SER B 1 89 ? -4.363 21.562 12.062 1 98.75 89 SER B C 1
ATOM 1876 O O . SER B 1 89 ? -4.848 21.656 13.195 1 98.75 89 SER B O 1
ATOM 1878 N N . TRP B 1 90 ? -3.115 21.797 11.797 1 98.75 90 TRP B N 1
ATOM 1879 C CA . TRP B 1 90 ? -2.178 22.266 12.812 1 98.75 90 TRP B CA 1
ATOM 1880 C C . TRP B 1 90 ? -2.035 23.781 12.773 1 98.75 90 TRP B C 1
ATOM 1882 O O . TRP B 1 90 ? -1.567 24.344 11.781 1 98.75 90 TRP B O 1
ATOM 1892 N N . SER B 1 91 ? -2.504 24.406 13.773 1 98.31 91 SER B N 1
ATOM 1893 C CA . SER B 1 91 ? -2.471 25.859 13.891 1 98.31 91 SER B CA 1
ATOM 1894 C C . SER B 1 91 ? -2.049 26.297 15.289 1 98.31 91 SER B C 1
ATOM 1896 O O . SER B 1 91 ? -2.879 26.734 16.078 1 98.31 91 SER B O 1
ATOM 1898 N N . PRO B 1 92 ? -0.708 26.234 15.492 1 97.88 92 PRO B N 1
ATOM 1899 C CA . PRO B 1 92 ? -0.228 26.594 16.828 1 97.88 92 PRO B CA 1
ATOM 1900 C C . PRO B 1 92 ? -0.701 27.969 17.266 1 97.88 92 PRO B C 1
ATOM 1902 O O . PRO B 1 92 ? -0.819 28.891 16.453 1 97.88 92 PRO B O 1
ATOM 1905 N N . ASP B 1 93 ? -0.862 28.094 18.562 1 95.25 93 ASP B N 1
ATOM 1906 C CA . ASP B 1 93 ? -1.294 29.359 19.141 1 95.25 93 ASP B CA 1
ATOM 1907 C C . ASP B 1 93 ? -0.277 30.469 18.844 1 95.25 93 ASP B C 1
ATOM 1909 O O . ASP B 1 93 ? -0.641 31.641 18.734 1 95.25 93 ASP B O 1
ATOM 1913 N N . THR B 1 94 ? 0.901 30.109 18.672 1 95.94 94 THR B N 1
ATOM 1914 C CA . THR B 1 94 ? 2.002 31.047 18.5 1 95.94 94 THR B CA 1
ATOM 1915 C C . THR B 1 94 ? 2.143 31.438 17.031 1 95.94 94 THR B C 1
ATOM 1917 O O . THR B 1 94 ? 2.965 32.281 16.688 1 95.94 94 THR B O 1
ATOM 1920 N N . SER B 1 95 ? 1.382 30.828 16.203 1 96.44 95 SER B N 1
ATOM 1921 C CA . SER B 1 95 ? 1.479 31.156 14.781 1 96.44 95 SER B CA 1
ATOM 1922 C C . SER B 1 95 ? 1.029 32.594 14.508 1 96.44 95 SER B C 1
ATOM 1924 O O . SER B 1 95 ? 0.2 33.125 15.234 1 96.44 95 SER B O 1
ATOM 1926 N N . LYS B 1 96 ? 1.597 33.188 13.438 1 95 96 LYS B N 1
ATOM 1927 C CA . LYS B 1 96 ? 1.183 34.531 12.992 1 95 96 LYS B CA 1
ATOM 1928 C C . LYS B 1 96 ? -0.268 34.5 12.523 1 95 96 LYS B C 1
ATOM 1930 O O . LYS B 1 96 ? -0.734 33.531 11.945 1 95 96 LYS B O 1
ATOM 1935 N N . ILE B 1 97 ? -0.86 35.594 12.734 1 94.94 97 ILE B N 1
ATOM 1936 C CA . ILE B 1 97 ? -2.275 35.719 12.398 1 94.94 97 ILE B CA 1
ATOM 1937 C C . ILE B 1 97 ? -2.48 35.5 10.906 1 94.94 97 ILE B C 1
ATOM 1939 O O . ILE B 1 97 ? -3.438 34.844 10.5 1 94.94 97 ILE B O 1
ATOM 1943 N N . LYS B 1 98 ? -1.576 36.062 10.18 1 94.44 98 LYS B N 1
ATOM 1944 C CA . LYS B 1 98 ? -1.686 35.906 8.734 1 94.44 98 LYS B CA 1
ATOM 1945 C C . LYS B 1 98 ? -1.677 34.438 8.328 1 94.44 98 LYS B C 1
ATOM 1947 O O . LYS B 1 98 ? -2.453 34.031 7.465 1 94.44 98 LYS B O 1
ATOM 1952 N N . SER B 1 99 ? -0.813 33.688 8.883 1 95.69 99 SER B N 1
ATOM 1953 C CA . SER B 1 99 ? -0.742 32.25 8.625 1 95.69 99 SER B CA 1
ATOM 1954 C C . SER B 1 99 ? -2.047 31.547 8.992 1 95.69 99 SER B C 1
ATOM 1956 O O . SER B 1 99 ? -2.582 30.766 8.211 1 95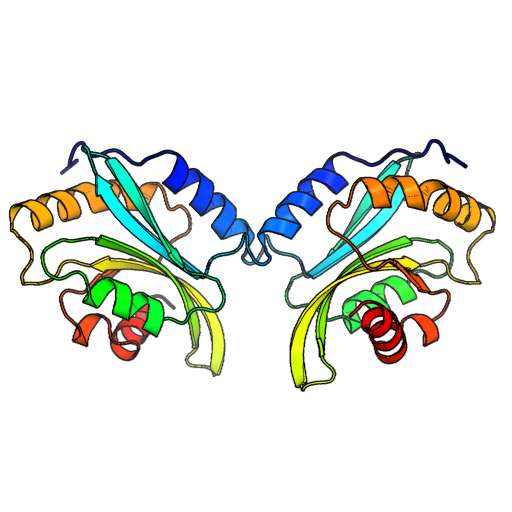.69 99 SER B O 1
ATOM 1958 N N . LYS B 1 100 ? -2.512 31.906 10.156 1 97.19 100 LYS B N 1
ATOM 1959 C CA . LYS B 1 100 ? -3.758 31.297 10.617 1 97.19 100 LYS B CA 1
ATOM 1960 C C . LYS B 1 100 ? -4.906 31.594 9.664 1 97.19 100 LYS B C 1
ATOM 1962 O O . LYS B 1 100 ? -5.68 30.703 9.32 1 97.19 100 LYS B O 1
ATOM 1967 N N . MET B 1 101 ? -4.93 32.719 9.172 1 96.19 101 MET B N 1
ATOM 1968 C CA . MET B 1 101 ? -6.004 33.125 8.281 1 96.19 101 MET B CA 1
ATOM 1969 C C . MET B 1 101 ? -5.926 32.375 6.953 1 96.19 101 MET B C 1
ATOM 1971 O O . MET B 1 101 ? -6.934 31.875 6.469 1 96.19 101 MET B O 1
ATOM 1975 N N . VAL B 1 102 ? -4.828 32.375 6.43 1 96.12 102 VAL B N 1
ATOM 1976 C CA . VAL B 1 102 ? -4.664 31.75 5.117 1 96.12 102 VAL B CA 1
ATOM 1977 C C . VAL B 1 102 ? -4.984 30.266 5.211 1 96.12 102 VAL B C 1
ATOM 1979 O O . VAL B 1 102 ? -5.676 29.719 4.352 1 96.12 102 VAL B O 1
ATOM 1982 N N . TYR B 1 103 ? -4.5 29.562 6.219 1 98.12 103 TYR B N 1
ATOM 1983 C CA . TYR B 1 103 ? -4.73 28.125 6.363 1 98.12 103 TYR B CA 1
ATOM 1984 C C . TYR B 1 103 ? -6.191 27.828 6.672 1 98.12 103 TYR B C 1
ATOM 1986 O O . TYR B 1 103 ? -6.75 26.844 6.195 1 98.12 103 TYR B O 1
ATOM 1994 N N . ALA B 1 104 ? -6.777 28.656 7.465 1 97.38 104 ALA B N 1
ATOM 1995 C CA . ALA B 1 104 ? -8.203 28.5 7.754 1 97.38 104 ALA B CA 1
ATOM 1996 C C . ALA B 1 104 ? -9.039 28.656 6.488 1 97.38 104 ALA B C 1
ATOM 1998 O O . ALA B 1 104 ? -9.961 27.875 6.246 1 97.38 104 ALA B O 1
ATOM 1999 N N . SER B 1 105 ? -8.672 29.562 5.676 1 96 105 SER B N 1
ATOM 2000 C CA . SER B 1 105 ? -9.445 29.891 4.48 1 96 105 SER B CA 1
ATOM 2001 C C . SER B 1 105 ? -9.156 28.906 3.354 1 96 105 SER B C 1
ATOM 2003 O O . SER B 1 105 ? -9.906 28.828 2.377 1 96 105 SER B O 1
ATOM 2005 N N . SER B 1 106 ? -8.125 28.156 3.475 1 96.38 106 SER B N 1
ATOM 2006 C CA . SER B 1 106 ? -7.719 27.234 2.418 1 96.38 106 SER B CA 1
ATOM 2007 C C . SER B 1 106 ? -8.086 25.797 2.768 1 96.38 106 SER B C 1
ATOM 2009 O O . SER B 1 106 ? -7.957 24.906 1.931 1 96.38 106 SER B O 1
ATOM 2011 N N . LYS B 1 107 ? -8.492 25.641 3.928 1 97.44 107 LYS B N 1
ATOM 2012 C CA . LYS B 1 107 ? -8.727 24.312 4.469 1 97.44 107 LYS B CA 1
ATOM 2013 C C . LYS B 1 107 ? -9.75 23.547 3.627 1 97.44 107 LYS B C 1
ATOM 2015 O O . LYS B 1 107 ? -9.562 22.359 3.34 1 97.44 107 LYS B O 1
ATOM 2020 N N . GLU B 1 108 ? -10.75 24.156 3.166 1 96.12 108 GLU B N 1
ATOM 2021 C CA . GLU B 1 108 ? -11.797 23.5 2.396 1 96.12 108 GLU B CA 1
ATOM 2022 C C . GLU B 1 108 ? -11.281 23.047 1.032 1 96.12 108 GLU B C 1
ATOM 2024 O O . GLU B 1 108 ? -11.703 22.016 0.514 1 96.12 108 GLU B O 1
ATOM 2029 N N . ALA B 1 109 ? -10.422 23.812 0.487 1 93.81 109 ALA B N 1
ATOM 2030 C CA . ALA B 1 109 ? -9.867 23.484 -0.822 1 93.81 109 ALA B CA 1
ATOM 2031 C C . ALA B 1 109 ? -9.133 22.141 -0.783 1 93.81 109 ALA B C 1
ATOM 2033 O O . ALA B 1 109 ? -9.328 21.297 -1.651 1 93.81 109 ALA B O 1
ATOM 2034 N N . ILE B 1 110 ? -8.328 21.953 0.256 1 96.88 110 ILE B N 1
ATOM 2035 C CA . ILE B 1 110 ? -7.57 20.703 0.311 1 96.88 110 ILE B CA 1
ATOM 2036 C C . ILE B 1 110 ? -8.492 19.562 0.723 1 96.88 110 ILE B C 1
ATOM 2038 O O . ILE B 1 110 ? -8.352 18.438 0.243 1 96.88 110 ILE B O 1
ATOM 2042 N N . LYS B 1 111 ? -9.414 19.844 1.562 1 96.75 111 LYS B N 1
ATOM 2043 C CA . LYS B 1 111 ? -10.359 18.812 1.97 1 96.75 111 LYS B CA 1
ATOM 2044 C C . LYS B 1 111 ? -11.094 18.219 0.763 1 96.75 111 LYS B C 1
ATOM 2046 O O . LYS B 1 111 ? -11.281 17 0.672 1 96.75 111 LYS B O 1
ATOM 2051 N N . ARG B 1 112 ? -11.391 19 -0.159 1 94.38 112 ARG B N 1
ATOM 2052 C CA . ARG B 1 112 ? -12.133 18.578 -1.34 1 94.38 112 ARG B CA 1
ATOM 2053 C C . ARG B 1 112 ? -11.281 17.688 -2.232 1 94.38 112 ARG B C 1
ATOM 2055 O O . ARG B 1 112 ? -11.805 16.828 -2.947 1 94.38 112 ARG B O 1
ATOM 2062 N N . CYS B 1 113 ? -10.016 17.922 -2.203 1 92.94 113 CYS B N 1
ATOM 2063 C CA . CYS B 1 113 ? -9.094 17.172 -3.037 1 92.94 113 CYS B CA 1
ATOM 2064 C C . CYS B 1 113 ? -8.797 15.805 -2.424 1 92.94 113 CYS B C 1
ATOM 2066 O O . CYS B 1 113 ? -8.438 14.867 -3.133 1 92.94 113 CYS B O 1
ATOM 2068 N N . LEU B 1 114 ? -8.914 15.742 -1.117 1 95.94 114 LEU B N 1
ATOM 2069 C CA . LEU B 1 114 ? -8.617 14.492 -0.418 1 95.94 114 LEU B CA 1
ATOM 2070 C C . LEU B 1 114 ? -9.867 13.625 -0.301 1 95.94 114 LEU B C 1
ATOM 2072 O O . LEU B 1 114 ? -10.359 13.383 0.804 1 95.94 114 LEU B O 1
ATOM 2076 N N . VAL B 1 115 ? -10.266 13.109 -1.393 1 92.06 115 VAL B N 1
ATOM 2077 C CA . VAL B 1 115 ? -11.492 12.32 -1.496 1 92.06 115 VAL B CA 1
ATOM 2078 C C . VAL B 1 115 ? -11.344 11.031 -0.689 1 92.06 115 VAL B C 1
ATOM 2080 O O . VAL B 1 115 ? -10.359 10.312 -0.833 1 92.06 115 VAL B O 1
ATOM 2083 N N . GLY B 1 116 ? -12.375 10.805 0.232 1 90.56 116 GLY B N 1
ATOM 2084 C CA . GLY B 1 116 ? -12.344 9.578 1.007 1 90.56 116 GLY B CA 1
ATOM 2085 C C . GLY B 1 116 ? -11.961 9.797 2.457 1 90.56 116 GLY B C 1
ATOM 2086 O O . GLY B 1 116 ? -12.094 8.891 3.283 1 90.56 116 GLY B O 1
ATOM 2087 N N . VAL B 1 117 ? -11.398 10.992 2.727 1 95 117 VAL B N 1
ATOM 2088 C CA . VAL B 1 117 ? -11.102 11.328 4.113 1 95 117 VAL B CA 1
ATOM 2089 C C . VAL B 1 117 ? -12.375 11.781 4.828 1 95 117 VAL B C 1
ATOM 2091 O O . VAL B 1 117 ? -13.07 12.68 4.348 1 95 117 VAL B O 1
ATOM 2094 N N . GLY B 1 118 ? -12.68 11.188 5.992 1 93.69 118 GLY B N 1
ATOM 2095 C CA . GLY B 1 118 ? -13.93 11.492 6.664 1 93.69 118 GLY B CA 1
ATOM 2096 C C . GLY B 1 118 ? -13.734 12.102 8.039 1 93.69 118 GLY B C 1
ATOM 2097 O O . GLY B 1 118 ? -14.703 12.523 8.68 1 93.69 118 GLY B O 1
ATOM 2098 N N . ILE B 1 119 ? -12.578 12.133 8.492 1 97.25 119 ILE B N 1
ATOM 2099 C CA . ILE B 1 119 ? -12.312 12.648 9.836 1 97.25 119 ILE B CA 1
ATOM 2100 C C . ILE B 1 119 ? -11.391 13.859 9.75 1 97.25 119 ILE B C 1
ATOM 2102 O O . ILE B 1 119 ? -10.25 13.742 9.281 1 97.25 119 ILE B O 1
ATOM 2106 N N . TYR B 1 120 ? -11.898 14.969 10.148 1 97.75 120 TYR B N 1
ATOM 2107 C CA . TYR B 1 120 ? -11.164 16.234 10.148 1 97.75 120 TYR B CA 1
ATOM 2108 C C . TYR B 1 120 ? -11.039 16.797 11.555 1 97.75 120 TYR B C 1
ATOM 2110 O O . TYR B 1 120 ? -12.039 17.172 12.172 1 97.75 120 TYR B O 1
ATOM 2118 N N . LEU B 1 121 ? -9.828 16.859 12.07 1 98.38 121 LEU B N 1
ATOM 2119 C CA . LEU B 1 121 ? -9.547 17.359 13.406 1 98.38 121 LEU B CA 1
ATOM 2120 C C . LEU B 1 121 ? -8.633 18.594 13.352 1 98.38 121 LEU B C 1
ATOM 2122 O O . LEU B 1 121 ? -8.062 18.891 12.305 1 98.38 121 LEU B O 1
ATOM 2126 N N . SER B 1 122 ? -8.547 19.266 14.477 1 98.31 122 SER B N 1
ATOM 2127 C CA . SER B 1 122 ? -7.672 20.422 14.609 1 98.31 122 SER B CA 1
ATOM 2128 C C . SER B 1 122 ? -6.863 20.375 15.898 1 98.31 122 SER B C 1
ATOM 2130 O O . SER B 1 122 ? -7.312 19.797 16.891 1 98.31 122 SER B O 1
ATOM 2132 N N . ALA B 1 123 ? -5.711 20.875 15.836 1 98.25 123 ALA B N 1
ATOM 2133 C CA . ALA B 1 123 ? -4.852 20.938 17.016 1 98.25 123 ALA B CA 1
ATOM 2134 C C . ALA B 1 123 ? -4.074 22.25 17.062 1 98.25 123 ALA B C 1
ATOM 2136 O O . ALA B 1 123 ? -3.633 22.75 16.016 1 98.25 123 ALA B O 1
ATOM 2137 N N . THR B 1 124 ? -3.889 22.766 18.297 1 97.81 124 THR B N 1
ATOM 2138 C CA . THR B 1 124 ? -3.211 24.062 18.438 1 97.81 124 THR B CA 1
ATOM 2139 C C . THR B 1 124 ? -2.047 23.953 19.406 1 97.81 124 THR B C 1
ATOM 2141 O O . THR B 1 124 ? -1.259 24.891 19.547 1 97.81 124 THR B O 1
ATOM 2144 N N . ASP B 1 125 ? -1.976 22.875 20.094 1 97.12 125 ASP B N 1
ATOM 2145 C CA . ASP B 1 125 ? -0.876 22.656 21.031 1 97.12 125 ASP B CA 1
ATOM 2146 C C . ASP B 1 125 ? -0.62 21.172 21.234 1 97.12 125 ASP B C 1
ATOM 2148 O O . ASP B 1 125 ? -1.293 20.328 20.625 1 97.12 125 ASP B O 1
ATOM 2152 N N . ALA B 1 126 ? 0.372 20.844 22.031 1 96.62 126 ALA B N 1
ATOM 2153 C CA . ALA B 1 126 ? 0.825 19.484 22.234 1 96.62 126 ALA B CA 1
ATOM 2154 C C . ALA B 1 126 ? -0.292 18.609 22.812 1 96.62 126 ALA B C 1
ATOM 2156 O O . ALA B 1 126 ? -0.408 17.438 22.469 1 96.62 126 ALA B O 1
ATOM 2157 N N . SER B 1 127 ? -1.108 19.203 23.641 1 97.81 127 SER B N 1
ATOM 2158 C CA . SER B 1 127 ? -2.176 18.438 24.281 1 97.81 127 SER B CA 1
ATOM 2159 C C . SER B 1 127 ? -3.203 17.953 23.25 1 97.81 127 SER B C 1
ATOM 2161 O O . SER B 1 127 ? -3.688 16.828 23.328 1 97.81 127 SER B O 1
ATOM 2163 N N . GLU B 1 128 ? -3.477 18.766 22.328 1 97.75 128 GLU B N 1
ATOM 2164 C CA . GLU B 1 128 ? -4.461 18.422 21.297 1 97.75 128 GLU B CA 1
ATOM 2165 C C . GLU B 1 128 ? -3.873 17.469 20.266 1 97.75 128 GLU B C 1
ATOM 2167 O O . GLU B 1 128 ? -4.613 16.812 19.531 1 97.75 128 GLU B O 1
ATOM 2172 N N . LEU B 1 129 ? -2.549 17.375 20.172 1 97.62 129 LEU B N 1
ATOM 2173 C CA . LEU B 1 129 ? -1.894 16.438 19.25 1 97.62 129 LEU B CA 1
ATOM 2174 C C . LEU B 1 129 ? -1.597 15.125 19.953 1 97.62 129 LEU B C 1
ATOM 2176 O O . LEU B 1 129 ? -1.15 14.164 19.312 1 97.62 129 LEU B O 1
ATOM 2180 N N . ALA B 1 130 ? -1.815 15.133 21.219 1 97.81 130 ALA B N 1
ATOM 2181 C CA . ALA B 1 130 ? -1.592 13.883 21.938 1 97.81 130 ALA B CA 1
ATOM 2182 C C . ALA B 1 130 ? -2.451 12.758 21.375 1 97.81 130 ALA B C 1
ATOM 2184 O O . ALA B 1 130 ? -3.615 12.977 21.031 1 97.81 130 ALA B O 1
ATOM 2185 N N . PHE B 1 131 ? -1.883 11.531 21.359 1 96.81 131 PHE B N 1
ATOM 2186 C CA . PHE B 1 131 ? -2.578 10.398 20.75 1 96.81 131 PHE B CA 1
ATOM 2187 C C . PHE B 1 131 ? -3.947 10.203 21.391 1 96.81 131 PHE B C 1
ATOM 2189 O O . PHE B 1 131 ? -4.926 9.922 20.688 1 96.81 131 PHE B O 1
ATOM 2196 N N . SER B 1 132 ? -4.039 10.367 22.672 1 95.75 132 SER B N 1
ATOM 2197 C CA . SER B 1 132 ? -5.301 10.172 23.375 1 95.75 132 SER B CA 1
ATOM 2198 C C . SER B 1 132 ? -6.371 11.133 22.875 1 95.75 132 SER B C 1
ATOM 2200 O O . SER B 1 132 ? -7.531 10.75 22.719 1 95.75 132 SER B O 1
ATOM 2202 N N . ALA B 1 133 ? -5.992 12.367 22.719 1 96.56 133 ALA B N 1
ATOM 2203 C CA . ALA B 1 133 ? -6.926 13.375 22.219 1 96.56 133 ALA B CA 1
ATOM 2204 C C . ALA B 1 133 ? -7.371 13.055 20.797 1 96.56 133 ALA B C 1
ATOM 2206 O O . ALA B 1 133 ? -8.555 13.18 20.469 1 96.56 133 ALA B O 1
ATOM 2207 N N . ILE B 1 134 ? -6.422 12.641 20 1 97.12 134 ILE B N 1
ATOM 2208 C CA . ILE B 1 134 ? -6.711 12.305 18.609 1 97.12 134 ILE B CA 1
ATOM 2209 C C . ILE B 1 134 ? -7.617 11.078 18.547 1 97.12 134 ILE B C 1
ATOM 2211 O O . ILE B 1 134 ? -8.602 11.055 17.797 1 97.12 134 ILE B O 1
ATOM 2215 N N . GLU B 1 135 ? -7.312 10.062 19.312 1 94.19 135 GLU B N 1
ATOM 2216 C CA . GLU B 1 135 ? -8.141 8.859 19.375 1 94.19 135 GLU B CA 1
ATOM 2217 C C . GLU B 1 135 ? -9.57 9.195 19.781 1 94.19 135 GLU B C 1
ATOM 2219 O O . GLU B 1 135 ? -10.523 8.633 19.234 1 94.19 135 GLU B O 1
ATOM 2224 N N . ASP B 1 136 ? -9.719 10.055 20.766 1 93.94 136 ASP B N 1
ATOM 2225 C CA . ASP B 1 136 ? -11.039 10.5 21.203 1 93.94 136 ASP B CA 1
ATOM 2226 C C . ASP B 1 136 ? -11.789 11.188 20.062 1 93.94 136 ASP B C 1
ATOM 2228 O O . ASP B 1 136 ? -12.984 10.969 19.875 1 93.94 136 ASP B O 1
ATOM 2232 N N . GLY B 1 137 ? -11.07 12 19.391 1 94.31 137 GLY B N 1
ATOM 2233 C CA . GLY B 1 137 ? -11.672 12.656 18.234 1 94.31 137 GLY B CA 1
ATOM 2234 C C . GLY B 1 137 ? -12.141 11.688 17.172 1 94.31 137 GLY B C 1
ATOM 2235 O O . GLY B 1 137 ? -13.227 11.836 16.609 1 94.31 137 GLY B O 1
ATOM 2236 N N . VAL B 1 138 ? -11.289 10.711 16.891 1 94.88 138 VAL B N 1
ATOM 2237 C CA . VAL B 1 138 ? -11.578 9.719 15.859 1 94.88 138 VAL B CA 1
ATOM 2238 C C . VAL B 1 138 ? -12.766 8.859 16.297 1 94.88 138 VAL B C 1
ATOM 2240 O O . VAL B 1 138 ? -13.617 8.5 15.469 1 94.88 138 VAL B O 1
ATOM 2243 N N . SER B 1 139 ? -12.898 8.57 17.547 1 91.25 139 SER B N 1
ATOM 2244 C CA . SER B 1 139 ? -13.922 7.68 18.062 1 91.25 139 SER B CA 1
ATOM 2245 C C . SER B 1 139 ? -15.32 8.258 17.859 1 91.25 139 SER B C 1
ATOM 2247 O O . SER B 1 139 ? -16.312 7.523 17.844 1 91.25 139 SER B O 1
ATOM 2249 N N . LYS B 1 140 ? -15.367 9.547 17.719 1 91 140 LYS B N 1
ATOM 2250 C CA . LYS B 1 140 ? -16.656 10.219 17.516 1 91 140 LYS B CA 1
ATOM 2251 C C . LYS B 1 140 ? -17.203 9.945 16.109 1 91 140 LYS B C 1
ATOM 2253 O O . LYS B 1 140 ? -18.375 10.195 15.844 1 91 140 LYS B O 1
ATOM 2258 N N . PHE B 1 141 ? -16.391 9.5 15.312 1 88.38 141 PHE B N 1
ATOM 2259 C CA . PHE B 1 141 ? -16.797 9.266 13.93 1 88.38 141 PHE B CA 1
ATOM 2260 C C . PHE B 1 141 ? -16.953 7.77 13.656 1 88.38 141 PHE B C 1
ATOM 2262 O O . PHE B 1 141 ? -17.125 7.359 12.508 1 88.38 141 PHE B O 1
ATOM 2269 N N . LEU B 1 142 ? -16.672 6.906 14.594 1 80.19 142 LEU B N 1
ATOM 2270 C CA . LEU B 1 142 ? -16.812 5.461 14.438 1 80.19 142 LEU B CA 1
ATOM 2271 C C . LEU B 1 142 ? -18.203 4.996 14.844 1 80.19 142 LEU B C 1
ATOM 2273 O O . LEU B 1 142 ? -18.844 5.617 15.703 1 80.19 142 LEU B O 1
#

Sequence (284 aa):
MSSGVGVHDDVISEFNDFKLQRAPYNFRYFIYKIEHDEIVIEHRGERSESYEDFANKLLEIQSECRYGLIDLDFTTKDGRPTSKLVFISWSPDTSKIKSKMVYASSKEAIKRCLVGVGIYLSATDASELAFSAIEDGVSKFLMSSGVGVHDDVISEFNDFKLQRAPYNFRYFIYKIEHDEIVIEHRGERSESYEDFANKLLEIQSECRYGLIDLDFTTKDGRPTSKLVFISWSPDTSKIKSKMVYASSKEAIKRCLVGVGIYLSATDASELAFSAIEDGVSKFL

Foldseek 3Di:
DDPPDDDDPCVVVVVVVVCCCDPPNDFFKWKWDDDPNDIDTDDTHGPPDALVVVLVVLQVDAAAKIKMWGFHWDAAPVGDIDTAIEIETEAAPNYDPVRVVSCVVCVVVVVVVPPPHDHYYYDHHSVCSDPVNVVVSVNVVD/DDPVDDDDPCVVVVVVVVCCCDPPNDFFKWKWDDDPNDIDTDDTHGPPDALVVVLVVLQVDAAAKIKMWGFHWDAAPVGDIDTAIEIETEAAPNYDPVRVVSCVVCVVVVVVVPPPHDHYYYDHHSVCSDPVNVVVSVNVVD

Radius of gyration: 23.37 Å; Cα contacts (8 Å, |Δi|>4): 471; chains: 2; bounding box: 36×70×52 Å